Protein AF-A0A965PHU4-F1 (afdb_monomer)

Structure (mmCIF, N/CA/C/O backbone):
data_AF-A0A965PHU4-F1
#
_entry.id   AF-A0A965PHU4-F1
#
loop_
_atom_site.group_PDB
_atom_site.id
_atom_site.type_symbol
_atom_site.label_atom_id
_atom_site.label_alt_id
_atom_site.label_comp_id
_atom_site.label_asym_id
_atom_site.label_entity_id
_atom_site.label_seq_id
_atom_site.pdbx_PDB_ins_code
_atom_site.Cartn_x
_atom_site.Cartn_y
_atom_site.Cartn_z
_atom_site.occupancy
_atom_site.B_iso_or_equiv
_atom_site.auth_seq_id
_atom_site.auth_comp_id
_atom_site.auth_asym_id
_atom_site.auth_atom_id
_atom_site.pdbx_PDB_model_num
ATOM 1 N N . MET A 1 1 ? -8.582 11.609 -12.933 1.00 64.19 1 MET A N 1
ATOM 2 C CA . MET A 1 1 ? -8.690 12.205 -14.284 1.00 64.19 1 MET A CA 1
ATOM 3 C C . MET A 1 1 ? -8.159 11.151 -15.228 1.00 64.19 1 MET A C 1
ATOM 5 O O . MET A 1 1 ? -7.122 10.603 -14.900 1.00 64.19 1 MET A O 1
ATOM 9 N N . ASP A 1 2 ? -8.865 10.806 -16.299 1.00 69.69 2 ASP A N 1
ATOM 10 C CA . ASP A 1 2 ? -8.368 9.821 -17.264 1.00 69.69 2 ASP A CA 1
ATOM 11 C C . ASP A 1 2 ? -7.259 10.416 -18.156 1.00 69.69 2 ASP A C 1
ATOM 13 O O . ASP A 1 2 ? -7.024 11.629 -18.165 1.00 69.69 2 ASP A O 1
ATOM 17 N N . GLN A 1 3 ? -6.614 9.570 -18.961 1.00 67.50 3 GLN A N 1
ATOM 18 C CA . GLN A 1 3 ? -5.585 9.960 -19.938 1.00 67.50 3 GLN A CA 1
ATOM 19 C C . GLN A 1 3 ? -6.031 11.022 -20.970 1.00 67.50 3 GLN A C 1
ATOM 21 O O . GLN A 1 3 ? -5.206 11.580 -21.691 1.00 67.50 3 GLN A O 1
ATOM 26 N N . ARG A 1 4 ? -7.337 11.306 -21.075 1.00 76.56 4 ARG A N 1
ATOM 27 C CA . ARG A 1 4 ? -7.922 12.303 -21.988 1.00 76.56 4 ARG A CA 1
ATOM 28 C C . ARG A 1 4 ? -8.251 13.615 -21.268 1.00 76.56 4 ARG A C 1
ATOM 30 O O . ARG A 1 4 ? -8.728 14.550 -21.907 1.00 76.56 4 ARG A O 1
ATOM 37 N N . GLY A 1 5 ? -7.994 13.691 -19.962 1.00 76.56 5 GLY A N 1
ATOM 38 C CA . GLY A 1 5 ?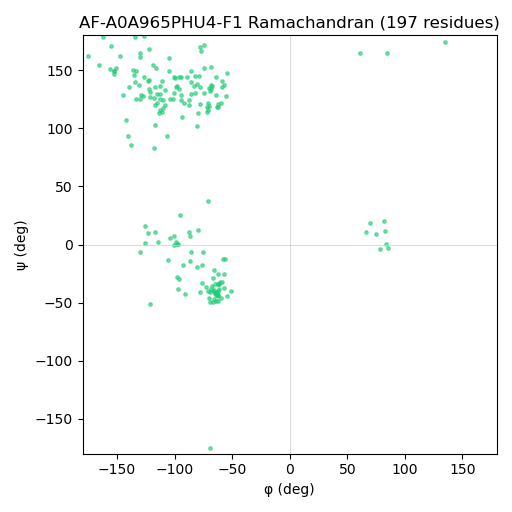 -8.275 14.855 -19.132 1.00 76.56 5 GLY A CA 1
ATOM 39 C C . GLY A 1 5 ? -9.729 14.954 -18.665 1.00 76.56 5 GLY A C 1
ATOM 40 O O . GLY A 1 5 ? -10.159 16.045 -18.295 1.00 76.56 5 GLY A O 1
ATOM 41 N N . TYR A 1 6 ? -10.496 13.860 -18.664 1.00 84.31 6 TYR A N 1
ATOM 42 C CA . TYR A 1 6 ? -11.850 13.838 -18.103 1.00 84.31 6 TYR A CA 1
ATOM 43 C C . TYR A 1 6 ? -11.857 13.345 -16.656 1.00 84.31 6 TYR A C 1
ATOM 45 O O . TYR A 1 6 ? -11.115 12.444 -16.264 1.00 84.31 6 TYR A O 1
ATOM 53 N N . ALA A 1 7 ? -12.735 13.917 -15.833 1.00 84.50 7 ALA A N 1
ATOM 54 C CA . ALA A 1 7 ? -12.977 13.399 -14.495 1.00 84.50 7 ALA A CA 1
ATOM 55 C C . ALA A 1 7 ? -13.710 12.051 -14.594 1.00 84.50 7 ALA A C 1
ATOM 57 O O . ALA A 1 7 ? -14.823 11.982 -15.114 1.00 84.50 7 ALA A O 1
ATOM 58 N N . LYS A 1 8 ? -13.084 10.988 -14.082 1.00 82.94 8 LYS A N 1
ATOM 59 C CA . LYS A 1 8 ? -13.678 9.657 -13.940 1.00 82.94 8 LYS A CA 1
ATOM 60 C C . LYS A 1 8 ? -14.030 9.454 -12.472 1.00 82.94 8 LYS A C 1
ATOM 62 O O . LYS A 1 8 ? -13.166 9.613 -11.614 1.00 82.94 8 LYS A O 1
ATOM 67 N N . PHE A 1 9 ? -15.287 9.128 -12.203 1.00 84.56 9 PHE A N 1
ATOM 68 C CA . PHE A 1 9 ? -15.753 8.750 -10.873 1.00 84.56 9 PHE A CA 1
ATOM 69 C C . PHE A 1 9 ? -15.861 7.230 -10.825 1.00 84.56 9 PHE A C 1
ATOM 71 O O . PHE A 1 9 ? -16.432 6.636 -11.738 1.00 84.56 9 PHE A O 1
ATOM 78 N N . LEU A 1 10 ? -15.293 6.622 -9.789 1.00 84.62 10 LEU A N 1
ATOM 79 C CA . LEU A 1 10 ? -15.311 5.179 -9.572 1.00 84.62 10 LEU A CA 1
ATOM 80 C C . LEU A 1 10 ? -16.155 4.872 -8.340 1.00 84.62 10 LEU A C 1
ATOM 82 O O . LEU A 1 10 ? -16.067 5.569 -7.325 1.00 84.62 10 LEU A O 1
ATOM 86 N N . SER A 1 11 ? -16.993 3.846 -8.442 1.00 87.94 11 SER A N 1
ATOM 87 C CA . SER A 1 11 ? -17.661 3.266 -7.283 1.00 87.94 11 SER A CA 1
ATOM 88 C C . SER A 1 11 ? -16.693 2.373 -6.504 1.00 87.94 11 SER A C 1
ATOM 90 O O . SER A 1 11 ? -15.647 1.974 -7.011 1.00 87.94 11 SER A O 1
ATOM 92 N N . ARG A 1 12 ? -17.062 1.998 -5.275 1.00 81.75 12 ARG A N 1
ATOM 93 C CA . ARG A 1 12 ? -16.277 1.042 -4.476 1.00 81.75 12 ARG A CA 1
ATOM 94 C C . ARG A 1 12 ? -16.090 -0.296 -5.199 1.00 81.75 12 ARG A C 1
ATOM 96 O O . ARG A 1 12 ? -15.018 -0.874 -5.116 1.00 81.75 12 ARG A O 1
ATOM 103 N N . ASN A 1 13 ? -17.109 -0.756 -5.925 1.00 83.19 13 ASN A N 1
ATOM 104 C CA . ASN A 1 13 ? -17.023 -1.989 -6.703 1.00 83.19 13 ASN A CA 1
ATOM 105 C C . ASN A 1 13 ? -16.023 -1.863 -7.858 1.00 83.19 13 ASN A C 1
ATOM 107 O O . ASN A 1 13 ? -15.274 -2.795 -8.116 1.00 83.19 13 ASN A O 1
ATOM 111 N N . ASP A 1 14 ? -15.987 -0.709 -8.530 1.00 86.06 14 ASP A N 1
ATOM 112 C CA . ASP A 1 14 ? -15.026 -0.482 -9.614 1.00 86.06 14 ASP A CA 1
ATOM 113 C C . ASP A 1 14 ? -13.581 -0.483 -9.097 1.00 86.06 14 ASP A C 1
ATOM 115 O O . ASP A 1 14 ? -12.690 -0.945 -9.801 1.00 86.06 14 ASP A O 1
ATOM 119 N N . ILE A 1 15 ? -13.360 0.013 -7.873 1.00 84.06 15 ILE A N 1
ATOM 120 C CA . ILE A 1 15 ? -12.045 0.018 -7.217 1.00 84.06 15 ILE A CA 1
ATOM 121 C C . ILE A 1 15 ? -11.622 -1.408 -6.849 1.00 84.06 15 ILE A C 1
ATOM 123 O O . ILE A 1 15 ? -10.544 -1.816 -7.255 1.00 84.06 15 ILE A O 1
ATOM 127 N N . ILE A 1 16 ? -12.488 -2.188 -6.187 1.00 81.88 16 ILE A N 1
ATOM 128 C CA . ILE A 1 16 ? -12.203 -3.595 -5.830 1.00 81.88 16 ILE A CA 1
ATOM 129 C C . ILE A 1 16 ? -11.807 -4.406 -7.074 1.00 81.88 16 ILE A C 1
ATOM 131 O O . ILE A 1 16 ? -10.845 -5.165 -7.058 1.00 81.88 16 ILE A O 1
ATOM 135 N N . VAL A 1 17 ? -12.537 -4.226 -8.179 1.00 83.25 17 VAL A N 1
ATOM 136 C CA . VAL A 1 17 ? -12.247 -4.930 -9.438 1.00 83.25 17 VAL A CA 1
ATOM 137 C C . VAL A 1 17 ? -10.918 -4.480 -10.055 1.00 83.25 17 VAL A C 1
ATOM 139 O O . VAL A 1 17 ? -10.231 -5.303 -10.654 1.00 83.25 17 VAL A O 1
ATOM 142 N N . ALA A 1 18 ? -10.560 -3.198 -9.942 1.00 85.31 18 ALA A N 1
ATOM 143 C CA . ALA A 1 18 ? -9.289 -2.685 -10.451 1.00 85.31 18 ALA A CA 1
ATOM 144 C C . ALA A 1 18 ? -8.095 -3.199 -9.629 1.00 85.31 18 ALA A C 1
ATOM 146 O O . ALA A 1 18 ? -7.137 -3.703 -10.212 1.00 85.31 18 ALA A O 1
ATOM 147 N N . GLU A 1 19 ? -8.198 -3.150 -8.297 1.00 83.12 19 GLU A N 1
ATOM 148 C CA . GLU A 1 19 ? -7.166 -3.634 -7.370 1.00 83.12 19 GLU A CA 1
ATOM 149 C C . GLU A 1 19 ? -6.927 -5.148 -7.524 1.00 83.12 19 GLU A C 1
ATOM 151 O O . GLU A 1 19 ? -5.788 -5.599 -7.453 1.00 83.12 19 GLU A O 1
ATOM 156 N N . GLY A 1 20 ? -7.971 -5.925 -7.842 1.00 80.31 20 GLY A N 1
ATOM 157 C CA . GLY A 1 20 ? -7.878 -7.360 -8.153 1.00 80.31 20 GLY A CA 1
ATOM 158 C C . GLY A 1 20 ? -7.414 -7.697 -9.581 1.00 80.31 20 GLY A C 1
ATOM 159 O O . GLY A 1 20 ? -7.580 -8.832 -10.035 1.00 80.31 20 GLY A O 1
ATOM 160 N N . GLY A 1 21 ? -6.898 -6.717 -10.330 1.00 83.56 21 GLY A N 1
ATOM 161 C CA . GLY A 1 21 ? -6.404 -6.882 -11.696 1.00 83.56 21 GLY A CA 1
ATOM 162 C C . GLY A 1 21 ? -5.110 -7.702 -11.814 1.00 83.56 21 GLY A C 1
ATOM 163 O O . GLY A 1 21 ? -4.575 -8.252 -10.855 1.00 83.56 21 GLY A O 1
ATOM 164 N N . THR A 1 22 ? -4.566 -7.796 -13.032 1.00 88.19 22 THR A N 1
ATOM 165 C CA . THR A 1 22 ? -3.274 -8.473 -13.247 1.00 88.19 22 THR A CA 1
ATOM 166 C C . THR A 1 22 ? -2.131 -7.631 -12.686 1.00 88.19 22 THR A C 1
ATOM 168 O O . THR A 1 22 ? -1.880 -6.531 -13.172 1.00 88.19 22 THR A O 1
ATOM 171 N N . VAL A 1 23 ? -1.411 -8.181 -11.707 1.00 91.69 23 VAL A N 1
ATOM 172 C CA . VAL A 1 23 ? -0.278 -7.518 -11.048 1.00 91.69 23 VAL A CA 1
ATOM 173 C C . VAL A 1 23 ? 0.865 -7.266 -12.031 1.00 91.69 23 VAL A C 1
ATOM 175 O O . VAL A 1 23 ? 1.338 -8.187 -12.705 1.00 91.69 23 VAL A O 1
ATOM 178 N N . THR A 1 24 ? 1.353 -6.024 -12.078 1.00 94.88 24 THR A N 1
ATOM 179 C CA . THR A 1 24 ? 2.581 -5.684 -12.812 1.00 94.88 24 THR A CA 1
ATOM 180 C C . THR A 1 24 ? 3.792 -5.769 -11.888 1.00 94.88 24 THR A C 1
ATOM 182 O O . THR A 1 24 ? 3.855 -5.086 -10.869 1.00 94.88 24 THR A O 1
ATOM 185 N N . LYS A 1 25 ? 4.764 -6.609 -12.253 1.00 95.62 25 LYS A N 1
ATOM 186 C CA . LYS A 1 25 ? 5.933 -6.914 -11.419 1.00 95.62 25 LYS A CA 1
ATOM 187 C C . LYS A 1 25 ? 7.140 -6.063 -11.795 1.00 95.62 25 LYS A C 1
ATOM 189 O O . LYS A 1 25 ? 7.500 -5.956 -12.972 1.00 95.62 25 LYS A O 1
ATOM 194 N N . PHE A 1 26 ? 7.794 -5.520 -10.777 1.00 96.00 26 PHE A N 1
ATOM 195 C CA . PHE A 1 26 ? 9.026 -4.753 -10.879 1.00 96.00 26 PHE A CA 1
ATOM 196 C C . PHE A 1 26 ? 10.120 -5.377 -10.015 1.00 96.00 26 PHE A C 1
ATOM 198 O O . PHE A 1 26 ? 9.858 -5.821 -8.898 1.00 96.00 26 PHE A O 1
ATOM 205 N N . SER A 1 27 ? 11.360 -5.395 -10.504 1.00 95.69 27 SER A N 1
ATOM 206 C CA . SER A 1 27 ? 12.478 -6.001 -9.775 1.00 95.69 27 SER A CA 1
ATOM 207 C C . SER A 1 27 ? 13.825 -5.375 -10.124 1.00 95.69 27 SER A C 1
ATOM 209 O O . SER A 1 27 ? 14.067 -4.984 -11.269 1.00 95.69 27 SER A O 1
ATOM 211 N N . ASP A 1 28 ? 14.724 -5.325 -9.140 1.00 94.25 28 ASP A N 1
ATOM 212 C CA . ASP A 1 28 ? 16.158 -5.087 -9.352 1.00 94.25 28 ASP A CA 1
ATOM 213 C C . ASP A 1 28 ? 16.997 -6.381 -9.351 1.00 94.25 28 ASP A C 1
ATOM 215 O O . ASP A 1 28 ? 18.219 -6.330 -9.522 1.00 94.25 28 ASP A O 1
ATOM 219 N N . VAL A 1 29 ? 16.353 -7.546 -9.203 1.00 93.88 29 VAL A N 1
ATOM 220 C CA . VAL A 1 29 ? 17.024 -8.849 -9.176 1.00 93.88 29 VAL A CA 1
ATOM 221 C C . VAL A 1 29 ? 17.544 -9.191 -10.579 1.00 93.88 29 VAL A C 1
ATOM 223 O O . VAL A 1 29 ? 16.759 -9.308 -11.527 1.00 93.88 29 VAL A O 1
ATOM 226 N N . PRO A 1 30 ? 18.858 -9.428 -10.752 1.00 88.06 30 PRO A N 1
ATOM 227 C CA . PRO A 1 30 ? 19.412 -9.762 -12.057 1.00 88.06 30 PRO A CA 1
ATOM 228 C C . PRO A 1 30 ? 18.791 -11.036 -12.648 1.00 88.06 30 PRO A C 1
ATOM 230 O O . PRO A 1 30 ? 18.897 -12.117 -12.074 1.00 88.06 30 PRO A O 1
ATOM 233 N N . GLY A 1 31 ? 18.196 -10.914 -13.837 1.00 84.94 31 GLY A N 1
ATOM 234 C CA . GLY A 1 31 ? 17.659 -12.049 -14.593 1.00 84.94 31 GLY A CA 1
ATOM 235 C C . GLY A 1 31 ? 16.260 -12.521 -14.184 1.00 84.94 31 GLY A C 1
ATOM 236 O O . GLY A 1 31 ? 15.856 -13.581 -14.655 1.00 84.94 31 GLY A O 1
ATOM 237 N N . SER A 1 32 ? 15.518 -11.767 -13.360 1.00 88.62 32 SER A N 1
ATOM 238 C CA . SER A 1 32 ? 14.153 -12.155 -12.961 1.00 88.62 32 SER A CA 1
ATOM 239 C C . SER A 1 32 ? 13.151 -12.148 -14.123 1.00 88.62 32 SER A C 1
ATOM 241 O O . SER A 1 32 ? 12.210 -12.935 -14.133 1.00 88.62 32 SER A O 1
ATOM 243 N N . GLY A 1 33 ? 13.382 -11.302 -15.132 1.00 88.62 33 GLY A N 1
ATOM 244 C CA . GLY A 1 33 ? 12.452 -11.084 -16.244 1.00 88.62 33 GLY A CA 1
ATOM 245 C C . GLY A 1 33 ? 11.365 -10.045 -15.949 1.00 88.62 33 GLY A C 1
ATOM 246 O O . GLY A 1 33 ? 10.600 -9.720 -16.856 1.00 88.62 33 GLY A O 1
ATOM 247 N N . ASP A 1 34 ? 11.330 -9.500 -14.729 1.00 93.94 34 ASP A N 1
ATOM 248 C CA . ASP A 1 34 ? 10.419 -8.423 -14.335 1.00 93.94 34 ASP A CA 1
ATOM 249 C C . ASP A 1 34 ? 10.893 -7.059 -14.852 1.00 93.94 34 ASP A C 1
ATOM 251 O O . ASP A 1 34 ? 12.012 -6.895 -15.354 1.00 93.94 34 ASP A O 1
ATOM 255 N N . ILE A 1 35 ? 10.029 -6.052 -14.718 1.00 94.62 35 ILE A N 1
ATOM 256 C CA . ILE A 1 35 ? 10.310 -4.701 -15.198 1.00 94.62 35 ILE A CA 1
ATOM 257 C C . ILE A 1 35 ? 11.325 -4.018 -14.276 1.00 94.62 35 ILE A C 1
ATOM 259 O O . ILE A 1 35 ? 11.168 -3.976 -13.058 1.00 94.62 35 ILE A O 1
ATOM 263 N N . THR A 1 36 ? 12.370 -3.438 -14.861 1.00 94.00 36 THR A N 1
ATOM 264 C CA . THR A 1 36 ? 13.373 -2.697 -14.085 1.00 94.00 36 THR A CA 1
ATOM 265 C C . THR A 1 36 ? 12.842 -1.340 -13.624 1.00 94.00 36 THR A C 1
ATOM 267 O O . THR A 1 36 ? 12.019 -0.720 -14.300 1.00 94.00 36 THR A O 1
ATOM 270 N N . TYR A 1 37 ? 13.355 -0.839 -12.500 1.00 94.12 37 TYR A N 1
ATOM 271 C CA . TYR A 1 37 ? 13.007 0.474 -11.954 1.00 94.12 37 TYR A CA 1
ATOM 272 C C . TYR A 1 37 ? 14.240 1.312 -11.607 1.00 94.12 37 TYR A C 1
ATOM 274 O O . TYR A 1 37 ? 15.361 0.809 -11.540 1.00 94.12 37 TYR A O 1
ATOM 282 N N . GLN A 1 38 ? 14.036 2.615 -11.400 1.00 93.62 38 GLN A N 1
ATOM 283 C CA . GLN A 1 38 ? 15.101 3.581 -11.111 1.00 93.62 38 GLN A CA 1
ATOM 284 C C . GLN A 1 38 ? 15.254 3.837 -9.616 1.00 93.62 38 GLN A C 1
ATOM 286 O O . GLN A 1 38 ? 16.375 4.001 -9.138 1.00 93.62 38 GLN A O 1
ATOM 291 N N . ALA A 1 39 ? 14.142 3.896 -8.887 1.00 94.38 39 ALA A N 1
ATOM 292 C CA . ALA A 1 39 ? 14.150 4.086 -7.444 1.00 94.38 39 ALA A CA 1
ATOM 293 C C . ALA A 1 39 ? 12.867 3.545 -6.817 1.00 94.38 39 ALA A C 1
ATOM 295 O O . ALA A 1 39 ? 11.808 3.568 -7.442 1.00 94.38 39 ALA A O 1
ATOM 296 N N . VAL A 1 40 ? 12.983 3.111 -5.568 1.00 95.06 40 VAL A N 1
ATOM 297 C CA . VAL A 1 40 ? 11.878 2.684 -4.710 1.00 95.06 40 VAL A CA 1
ATOM 298 C C . VAL A 1 40 ? 12.073 3.294 -3.332 1.00 95.06 40 VAL A C 1
ATOM 300 O O . VAL A 1 40 ? 13.209 3.464 -2.879 1.00 95.06 40 VAL A O 1
ATOM 303 N N . GLU A 1 41 ? 10.972 3.632 -2.679 1.00 93.19 41 GLU A N 1
ATOM 304 C CA . GLU A 1 41 ? 10.955 4.110 -1.303 1.00 93.19 41 GLU A CA 1
ATOM 305 C C . GLU A 1 41 ? 9.974 3.267 -0.500 1.00 93.19 41 GLU A C 1
ATOM 307 O O . GLU A 1 41 ? 8.811 3.123 -0.883 1.00 93.19 41 GLU A O 1
ATOM 312 N N . PHE A 1 42 ? 10.451 2.738 0.621 1.00 89.25 42 PHE A N 1
ATOM 313 C CA . PHE A 1 42 ? 9.663 1.932 1.539 1.00 89.25 42 PHE A CA 1
ATOM 314 C C . PHE A 1 42 ? 9.437 2.685 2.847 1.00 89.25 42 PHE A C 1
ATOM 316 O O . PHE A 1 42 ? 10.354 3.335 3.356 1.00 89.25 42 PHE A O 1
ATOM 323 N N . ASP A 1 43 ? 8.236 2.553 3.403 1.00 85.94 43 ASP A N 1
ATOM 324 C CA . ASP A 1 43 ? 7.949 2.914 4.785 1.00 85.94 43 ASP A CA 1
ATOM 325 C C . ASP A 1 43 ? 8.078 1.663 5.661 1.00 85.94 43 ASP A C 1
ATOM 327 O O . ASP A 1 43 ? 7.457 0.626 5.414 1.00 85.94 43 ASP A O 1
ATOM 331 N N . ILE A 1 44 ? 8.933 1.774 6.674 1.00 84.56 44 ILE A N 1
ATOM 332 C CA . ILE A 1 44 ? 9.205 0.734 7.674 1.00 84.56 44 ILE A CA 1
ATOM 333 C C . ILE A 1 44 ? 8.804 1.192 9.081 1.00 84.56 44 ILE A C 1
ATOM 335 O O . ILE A 1 44 ? 9.211 0.588 10.072 1.00 84.56 44 ILE A O 1
ATOM 339 N N . SER A 1 45 ? 8.095 2.318 9.182 1.00 85.44 45 SER A N 1
ATOM 340 C CA . SER A 1 45 ? 7.682 2.885 10.458 1.00 85.44 45 SER A CA 1
ATOM 341 C C . SER A 1 45 ? 6.374 2.274 10.962 1.00 85.44 45 SER A C 1
ATOM 343 O O . SER A 1 45 ? 5.466 1.947 10.204 1.00 85.44 45 SER A O 1
ATOM 345 N N . ASP A 1 46 ? 6.249 2.209 12.283 1.00 85.69 46 ASP A N 1
ATOM 346 C CA . ASP A 1 46 ? 5.021 1.878 13.014 1.00 85.69 46 ASP A CA 1
ATOM 347 C C . ASP A 1 46 ? 4.157 3.125 13.289 1.00 85.69 46 ASP A C 1
ATOM 349 O O . ASP A 1 46 ? 3.181 3.086 14.039 1.00 85.69 46 ASP A O 1
ATOM 353 N N . TYR A 1 47 ? 4.491 4.266 12.674 1.00 85.38 47 TYR A N 1
ATOM 354 C CA . TYR A 1 47 ? 3.916 5.567 13.018 1.00 85.38 47 TYR A CA 1
ATOM 355 C C . TYR A 1 47 ? 2.387 5.617 12.861 1.00 85.38 47 TYR A C 1
ATOM 357 O O . TYR A 1 47 ? 1.695 6.337 13.595 1.00 85.38 47 TYR A O 1
ATOM 365 N N . GLN A 1 48 ? 1.860 4.863 11.894 1.00 85.62 48 GLN A N 1
ATOM 366 C CA . GLN A 1 48 ? 0.431 4.785 11.600 1.00 85.62 48 GLN A CA 1
ATOM 367 C C . GLN A 1 48 ? -0.318 3.748 12.452 1.00 85.62 48 GLN A C 1
ATOM 369 O O . GLN A 1 48 ? -1.551 3.704 12.383 1.00 85.62 48 GLN A O 1
ATOM 374 N N . MET A 1 49 ? 0.388 2.947 13.255 1.00 91.31 49 MET A N 1
ATOM 375 C CA . MET A 1 49 ? -0.216 1.922 14.096 1.00 91.31 49 MET A CA 1
ATOM 376 C C . MET A 1 49 ? -1.036 2.546 15.224 1.00 91.31 49 MET A C 1
ATOM 378 O O . MET A 1 49 ? -0.609 3.485 15.905 1.00 91.31 49 MET A O 1
ATOM 382 N N . ILE A 1 50 ? -2.247 2.027 15.424 1.00 94.88 50 ILE A N 1
ATOM 383 C CA . ILE A 1 50 ? -3.130 2.409 16.529 1.00 94.88 50 ILE A CA 1
ATOM 384 C C . ILE A 1 50 ? -3.857 1.156 17.008 1.00 94.88 50 ILE A C 1
ATOM 386 O O . ILE A 1 50 ? -4.795 0.691 16.365 1.00 94.88 50 ILE A O 1
ATOM 390 N N . ASN A 1 51 ? -3.467 0.658 18.177 1.00 95.31 51 ASN A N 1
ATOM 391 C CA . ASN A 1 51 ? -4.079 -0.515 18.811 1.00 95.31 51 ASN A CA 1
ATOM 392 C C . ASN A 1 51 ? -4.804 -0.182 20.124 1.00 95.31 51 ASN A C 1
ATOM 394 O O . ASN A 1 51 ? -5.403 -1.047 20.762 1.00 95.31 51 ASN A O 1
ATOM 398 N N . LYS A 1 52 ? -4.825 1.103 20.499 1.00 97.00 52 LYS A N 1
ATOM 399 C CA . LYS A 1 52 ? -5.678 1.638 21.560 1.00 97.00 52 LYS A CA 1
ATOM 400 C C . LYS A 1 52 ? -6.138 3.044 21.220 1.00 97.00 52 LYS A C 1
ATOM 402 O O . LYS A 1 52 ? -5.330 3.931 20.945 1.00 97.00 52 LYS A O 1
ATOM 407 N N . VAL A 1 53 ? -7.439 3.290 21.296 1.00 97.25 53 VAL A N 1
ATOM 408 C CA . VAL A 1 53 ? -7.977 4.620 21.011 1.00 97.25 53 VAL A CA 1
ATOM 409 C C . VAL A 1 53 ? -9.073 4.998 21.987 1.00 97.25 53 VAL A C 1
ATOM 411 O O . VAL A 1 53 ? -9.965 4.204 22.281 1.00 97.25 53 VAL A O 1
ATOM 414 N N . THR A 1 54 ? -9.011 6.238 22.464 1.00 97.31 54 THR A N 1
ATOM 415 C CA . THR A 1 54 ? -10.081 6.868 23.235 1.00 97.31 54 THR A CA 1
ATOM 416 C C . THR A 1 54 ? -10.723 7.964 22.398 1.00 97.31 54 THR A C 1
ATOM 418 O O . THR A 1 54 ? -10.048 8.881 21.930 1.00 97.31 54 THR A O 1
ATOM 421 N N . VAL A 1 55 ? -12.034 7.879 22.209 1.00 96.69 55 VAL A N 1
ATOM 422 C CA . VAL A 1 55 ? -12.830 8.837 21.449 1.00 96.69 55 VAL A CA 1
ATOM 423 C C . VAL A 1 55 ? -13.819 9.523 22.394 1.00 96.69 55 VAL A C 1
ATOM 425 O O . VAL A 1 55 ? -14.644 8.861 23.019 1.00 96.69 55 VAL A O 1
ATOM 428 N N . THR A 1 56 ? -13.761 10.851 22.482 1.00 96.69 56 THR A N 1
ATOM 429 C CA . THR A 1 56 ? -14.585 11.661 23.391 1.00 96.69 56 THR A CA 1
A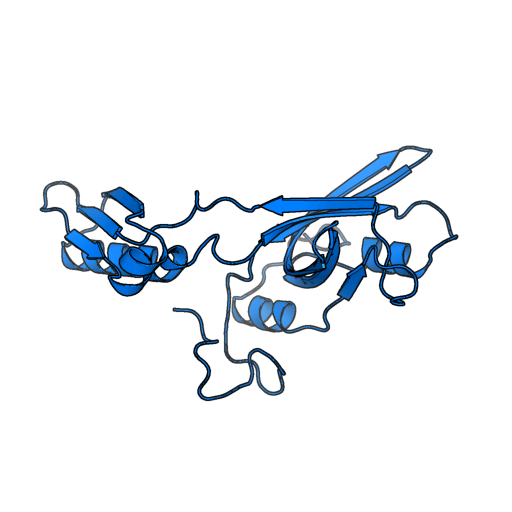TOM 430 C C . THR A 1 56 ? -15.578 12.526 22.610 1.00 96.69 56 THR A C 1
ATOM 432 O O . THR A 1 56 ? -15.155 13.410 21.853 1.00 96.69 56 THR A O 1
ATOM 435 N N . PRO A 1 57 ? -16.897 12.303 22.759 1.00 93.94 57 PRO A N 1
ATOM 436 C CA . PRO A 1 57 ? -17.905 13.218 22.240 1.00 93.94 57 PRO A CA 1
ATOM 437 C C . PRO A 1 57 ? -17.907 14.550 22.992 1.00 93.94 57 PRO A C 1
ATOM 439 O O . PRO A 1 57 ? -17.571 14.624 24.174 1.00 93.94 57 PRO A O 1
ATOM 442 N N . ASN A 1 58 ? -18.331 15.614 22.315 1.00 92.12 58 ASN A N 1
ATOM 443 C CA . ASN A 1 58 ? -18.458 16.921 22.944 1.00 92.12 58 ASN A CA 1
ATOM 444 C C . ASN A 1 58 ? -19.494 16.893 24.082 1.00 92.12 58 ASN A C 1
ATOM 446 O O . ASN A 1 58 ? -20.664 16.594 23.855 1.00 92.12 58 ASN A O 1
ATOM 450 N N . GLY A 1 59 ? -19.062 17.233 25.297 1.00 87.75 59 GLY A N 1
ATOM 451 C CA . GLY A 1 59 ? -19.927 17.284 26.478 1.00 87.75 59 GLY A CA 1
ATOM 452 C C . GLY A 1 59 ? -20.319 15.924 27.072 1.00 87.75 59 GLY A C 1
ATOM 453 O O . GLY A 1 59 ? -21.160 15.908 27.967 1.00 87.75 59 GLY A O 1
ATOM 454 N N . LEU A 1 60 ? -19.727 14.813 26.612 1.00 92.44 60 LEU A N 1
ATOM 455 C CA . LEU A 1 60 ? -19.980 13.449 27.109 1.00 92.44 60 LEU A CA 1
ATOM 456 C C . LEU A 1 60 ? -18.674 12.742 27.516 1.00 92.44 60 LEU A C 1
ATOM 458 O O . LEU A 1 60 ? -17.583 13.306 27.403 1.00 92.44 60 LEU A O 1
ATOM 462 N N . SER A 1 61 ? -18.780 11.499 27.997 1.00 93.56 61 SER A N 1
ATOM 463 C CA . SER A 1 61 ? -17.629 10.726 28.473 1.00 93.56 61 SER A CA 1
ATOM 464 C C . SER A 1 61 ? -16.875 10.053 27.326 1.00 93.56 61 SER A C 1
ATOM 466 O O . SER A 1 61 ? -17.465 9.577 26.354 1.00 93.56 61 SER A O 1
ATOM 468 N N . GLY A 1 62 ? -15.551 9.970 27.463 1.00 94.62 62 GLY A N 1
ATOM 469 C CA . GLY A 1 62 ? -14.686 9.283 26.507 1.00 94.62 62 GLY A CA 1
ATOM 470 C C . GLY A 1 62 ? -14.906 7.772 26.486 1.00 94.62 62 GLY A C 1
ATOM 471 O O . GLY A 1 62 ? -14.975 7.133 27.532 1.00 94.62 62 GLY A O 1
ATOM 472 N N . GLN A 1 63 ? -14.964 7.201 25.286 1.00 96.94 63 GLN A N 1
ATOM 473 C CA . GLN A 1 63 ? -15.109 5.768 25.046 1.00 96.94 63 GLN A CA 1
ATOM 474 C C . GLN A 1 63 ? -13.800 5.197 24.524 1.00 96.94 63 GLN A C 1
ATOM 476 O O . GLN A 1 63 ? -13.189 5.771 23.625 1.00 96.94 63 GLN A O 1
ATOM 481 N N . THR A 1 64 ? -13.355 4.078 25.091 1.00 96.94 64 THR A N 1
ATOM 482 C CA . THR A 1 64 ? -12.058 3.476 24.758 1.00 96.94 64 THR A CA 1
ATOM 483 C C . THR A 1 64 ? -12.244 2.101 24.142 1.00 96.94 64 THR A C 1
ATOM 485 O O . THR A 1 64 ? -13.010 1.290 24.657 1.00 96.94 64 THR A O 1
ATOM 488 N N . ALA A 1 65 ? -11.506 1.839 23.069 1.00 96.62 65 ALA A N 1
ATOM 489 C CA . ALA A 1 65 ? -11.312 0.510 22.511 1.00 96.62 65 ALA A CA 1
ATOM 490 C C . ALA A 1 65 ? -9.812 0.158 22.548 1.00 96.62 65 ALA A C 1
ATOM 492 O O . ALA A 1 65 ? -8.958 1.053 22.560 1.00 96.62 65 ALA A O 1
ATOM 493 N N . SER A 1 66 ? -9.494 -1.135 22.582 1.00 96.50 66 SER A N 1
ATOM 494 C CA . SER A 1 66 ? -8.128 -1.670 22.524 1.00 96.50 66 SER A CA 1
ATOM 495 C C . SER A 1 66 ? -8.125 -3.075 21.925 1.00 96.50 66 SER A C 1
ATOM 497 O O . SER A 1 66 ? -9.090 -3.809 22.140 1.00 96.50 66 SER A O 1
ATOM 499 N N . ASP A 1 67 ? -7.042 -3.447 21.249 1.00 96.19 67 ASP A N 1
ATOM 500 C CA . ASP A 1 67 ? -6.775 -4.804 20.759 1.00 96.19 67 ASP A CA 1
ATOM 501 C C . ASP A 1 67 ? -5.609 -5.400 21.564 1.00 96.19 67 ASP A C 1
ATOM 503 O O . ASP A 1 67 ? -4.513 -4.845 21.561 1.00 96.19 67 ASP A O 1
ATOM 507 N N . SER A 1 68 ? -5.864 -6.449 22.352 1.00 94.31 68 SER A N 1
ATOM 508 C CA . SER A 1 68 ? -4.862 -7.006 23.272 1.00 94.31 68 SER A CA 1
ATOM 509 C C . SER A 1 68 ? -3.756 -7.776 22.558 1.00 94.31 68 SER A C 1
ATOM 511 O O . SER A 1 68 ? -2.613 -7.679 22.977 1.00 94.31 68 SER A O 1
ATOM 513 N N . GLU A 1 69 ? -4.086 -8.489 21.482 1.00 94.69 69 GLU A N 1
ATOM 514 C CA . GLU A 1 69 ? -3.124 -9.281 20.707 1.00 94.69 69 GLU A CA 1
ATOM 515 C C . GLU A 1 69 ? -2.108 -8.363 20.018 1.00 94.69 69 GLU A C 1
ATOM 517 O O . GLU A 1 69 ? -0.908 -8.477 20.250 1.00 94.69 69 GLU A O 1
ATOM 522 N N . SER A 1 70 ? -2.590 -7.324 19.329 1.00 93.56 70 SER A N 1
ATOM 523 C CA . SER A 1 70 ? -1.729 -6.291 18.739 1.00 93.56 70 SER A CA 1
ATOM 524 C C . SER A 1 70 ? -0.884 -5.538 19.782 1.00 93.56 70 SER A C 1
ATOM 526 O O . SER A 1 70 ? 0.231 -5.108 19.490 1.00 93.56 70 SER A O 1
ATOM 528 N N . ILE A 1 71 ? -1.382 -5.344 21.010 1.00 96.06 71 ILE A N 1
ATOM 529 C CA . ILE A 1 71 ? -0.592 -4.718 22.086 1.00 96.06 71 ILE A CA 1
ATOM 530 C C . ILE A 1 71 ? 0.522 -5.647 22.571 1.00 96.06 71 ILE A C 1
ATOM 532 O O . ILE A 1 71 ? 1.616 -5.158 22.860 1.00 96.06 71 ILE A O 1
ATOM 536 N N . ASP A 1 72 ? 0.244 -6.941 22.694 1.00 96.12 72 ASP A N 1
ATOM 537 C CA . ASP A 1 72 ? 1.229 -7.922 23.142 1.00 96.12 72 ASP A CA 1
ATOM 538 C C . ASP A 1 72 ? 2.338 -8.102 22.091 1.00 96.12 72 ASP A C 1
ATOM 540 O O . ASP A 1 72 ? 3.516 -8.147 22.456 1.00 96.12 72 ASP A O 1
ATOM 544 N N . ASP A 1 73 ? 1.980 -8.091 20.804 1.00 92.94 73 ASP A N 1
ATOM 545 C CA . ASP A 1 73 ? 2.929 -8.244 19.696 1.00 92.94 73 ASP A CA 1
ATOM 546 C C . ASP A 1 73 ? 3.718 -6.961 19.390 1.00 92.94 73 ASP A C 1
ATOM 548 O O . ASP A 1 73 ? 4.926 -7.014 19.141 1.00 92.94 73 ASP A O 1
ATOM 552 N N . TYR A 1 74 ? 3.060 -5.795 19.423 1.00 92.25 74 TYR A N 1
ATOM 553 C CA . TYR A 1 74 ? 3.627 -4.542 18.901 1.00 92.25 74 TYR A CA 1
ATOM 554 C C . TYR A 1 74 ? 3.711 -3.396 19.911 1.00 92.25 74 TYR A C 1
ATOM 556 O O . TYR A 1 74 ? 4.007 -2.256 19.546 1.00 92.25 74 TYR A O 1
ATOM 564 N N . PHE A 1 75 ? 3.464 -3.672 21.191 1.00 94.12 75 PHE A N 1
ATOM 565 C CA . PHE A 1 75 ? 3.365 -2.677 22.259 1.00 94.12 75 PHE A CA 1
ATOM 566 C C . PHE A 1 75 ? 2.234 -1.654 22.056 1.00 94.12 75 PHE A C 1
ATOM 568 O O . PHE A 1 75 ? 1.639 -1.477 20.993 1.00 94.12 75 PHE A O 1
ATOM 575 N N . GLN A 1 76 ? 1.897 -0.936 23.127 1.00 95.75 76 GLN A N 1
ATOM 576 C CA . GLN A 1 76 ? 0.744 -0.038 23.125 1.00 95.75 76 GLN A CA 1
ATOM 577 C C . GLN A 1 76 ? 0.970 1.231 22.279 1.00 95.75 76 GLN A C 1
ATOM 579 O O . GLN A 1 76 ? 1.687 2.148 22.685 1.00 95.75 76 GLN A O 1
A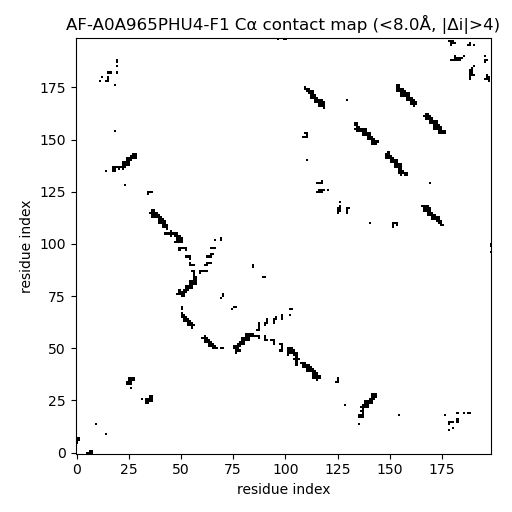TOM 584 N N . HIS A 1 77 ? 0.204 1.353 21.198 1.00 95.81 77 HIS A N 1
ATOM 585 C CA . HIS A 1 77 ? 0.104 2.513 20.318 1.00 95.81 77 HIS A CA 1
ATOM 586 C C . HIS A 1 77 ? -1.222 3.245 20.541 1.00 95.81 77 HIS A C 1
ATOM 588 O O . HIS A 1 77 ? -2.265 2.904 19.976 1.00 95.81 77 HIS A O 1
ATOM 594 N N . SER A 1 78 ? -1.183 4.260 21.413 1.00 95.75 78 SER A N 1
ATOM 595 C CA . SER A 1 78 ? -2.390 4.955 21.872 1.00 95.75 78 SER A CA 1
ATOM 596 C C . SER A 1 78 ? -2.664 6.291 21.173 1.00 95.75 78 SER A C 1
ATOM 598 O O . SER A 1 78 ? -1.751 7.081 20.893 1.00 95.75 78 SER A O 1
ATOM 600 N N . ARG A 1 79 ? -3.950 6.572 20.933 1.00 95.44 79 ARG A N 1
ATOM 601 C CA . ARG A 1 79 ? -4.443 7.864 20.428 1.00 95.44 79 ARG A CA 1
ATOM 602 C C . ARG A 1 79 ? -5.691 8.325 21.177 1.00 95.44 79 ARG A C 1
ATOM 604 O O . ARG A 1 79 ? -6.500 7.521 21.630 1.00 95.44 79 ARG A O 1
ATOM 611 N N . VAL A 1 80 ? -5.860 9.642 21.273 1.00 95.56 80 VAL A N 1
ATOM 612 C CA . VAL A 1 80 ? -7.064 10.277 21.823 1.00 95.56 80 VAL A CA 1
ATOM 613 C C . VAL A 1 80 ? -7.650 11.206 20.768 1.00 95.56 80 VAL A C 1
ATOM 615 O O . VAL A 1 80 ? -6.918 11.977 20.146 1.00 95.56 80 VAL A O 1
ATOM 618 N N . ARG A 1 81 ? -8.965 11.140 20.564 1.00 93.44 81 ARG A N 1
ATOM 619 C CA . ARG A 1 81 ? -9.696 11.971 19.604 1.00 93.44 81 ARG A CA 1
ATOM 620 C C . ARG A 1 81 ? -10.913 12.596 20.268 1.00 93.44 81 ARG A C 1
ATOM 622 O O . ARG A 1 81 ? -11.668 11.910 20.943 1.00 93.44 81 ARG A O 1
ATOM 629 N N . ASN A 1 82 ? -11.152 13.872 19.989 1.00 93.69 82 ASN A N 1
ATOM 630 C CA . ASN A 1 82 ? -12.403 14.544 20.332 1.00 93.69 82 ASN A CA 1
ATOM 631 C C . ASN A 1 82 ? -13.248 14.733 19.068 1.00 93.69 82 ASN A C 1
ATOM 633 O O . ASN A 1 82 ? -12.698 14.904 17.975 1.00 93.69 82 ASN A O 1
ATOM 637 N N . GLY A 1 83 ? -14.574 14.719 19.197 1.00 88.81 83 GLY A N 1
ATOM 638 C CA . GLY A 1 83 ? -15.451 14.892 18.043 1.00 88.81 83 GLY A CA 1
ATOM 639 C C . GLY A 1 83 ? -16.887 15.275 18.381 1.00 88.81 83 GLY A C 1
ATOM 640 O O . GLY A 1 83 ? -17.276 15.401 19.539 1.00 88.81 83 GLY A O 1
ATOM 641 N N . ILE A 1 84 ? -17.673 15.469 17.325 1.00 90.50 84 ILE A N 1
ATOM 642 C CA . ILE A 1 84 ? -19.075 15.914 17.374 1.00 90.50 84 ILE A CA 1
ATOM 643 C C . ILE A 1 84 ? -20.074 14.746 17.329 1.00 90.50 84 ILE A C 1
ATOM 645 O O . ILE A 1 84 ? -21.196 14.907 16.855 1.00 90.50 84 ILE A O 1
ATOM 649 N N . MET A 1 85 ? -19.662 13.555 17.770 1.00 91.94 85 MET A N 1
ATOM 650 C CA . MET A 1 85 ? -20.537 12.383 17.843 1.00 91.94 85 MET A CA 1
ATOM 651 C C . MET A 1 85 ? -21.738 12.673 18.751 1.00 91.94 85 MET A C 1
ATOM 653 O O . MET A 1 85 ? -21.583 13.326 19.782 1.00 91.94 85 MET A O 1
ATOM 657 N N . GLN A 1 86 ? -22.925 12.197 18.367 1.00 90.31 86 GLN A N 1
ATOM 658 C CA . GLN A 1 86 ? -24.155 12.472 19.116 1.00 90.31 86 GLN A CA 1
ATOM 659 C C . GLN A 1 86 ? -24.260 11.624 20.386 1.00 90.31 86 GLN A C 1
ATOM 661 O O . GLN A 1 86 ? -24.802 12.091 21.386 1.00 90.31 86 GLN A O 1
ATOM 666 N N . THR A 1 87 ? -23.744 10.391 20.355 1.00 93.25 87 THR A N 1
ATOM 667 C CA . THR A 1 87 ? -23.826 9.455 21.481 1.00 93.25 87 THR A CA 1
ATOM 668 C C . THR A 1 87 ? -22.470 8.846 21.839 1.00 93.25 87 THR A C 1
ATOM 670 O O . THR A 1 87 ? -21.533 8.820 21.037 1.00 93.25 87 THR A O 1
ATOM 673 N N . GLU A 1 88 ? -22.373 8.297 23.051 1.00 93.75 88 GLU A N 1
ATOM 674 C CA . GLU A 1 88 ? -21.229 7.476 23.466 1.00 93.75 88 GLU A CA 1
ATOM 675 C C . GLU A 1 88 ? -21.113 6.205 22.602 1.00 93.75 88 GLU A C 1
ATOM 677 O O . GLU A 1 88 ? -20.011 5.797 22.247 1.00 93.75 88 GLU A O 1
ATOM 682 N N . SER A 1 89 ? -22.231 5.624 22.150 1.00 94.38 89 SER A N 1
ATOM 683 C CA . SER A 1 89 ? -22.198 4.470 21.240 1.00 94.38 89 SER A CA 1
ATOM 684 C C . SER A 1 89 ? -21.531 4.804 19.903 1.00 94.38 89 SER A C 1
ATOM 686 O O . SER A 1 89 ? -20.754 4.001 19.389 1.00 94.38 89 SER A O 1
ATOM 688 N N . ASP A 1 90 ? -21.791 5.989 19.348 1.00 93.06 90 ASP A N 1
ATOM 689 C CA . ASP A 1 90 ? -21.158 6.433 18.100 1.00 93.06 90 ASP A CA 1
ATOM 690 C C . ASP A 1 90 ? -19.647 6.622 18.278 1.00 93.06 90 ASP A C 1
ATOM 692 O O . ASP A 1 90 ? -18.859 6.248 17.407 1.00 93.06 90 ASP A O 1
ATOM 696 N N . ALA A 1 91 ? -19.228 7.158 19.429 1.00 94.75 91 ALA A N 1
ATOM 697 C CA . ALA A 1 91 ? -17.814 7.284 19.771 1.00 94.75 91 ALA A CA 1
ATOM 698 C C . ALA A 1 91 ? -17.132 5.920 19.926 1.00 94.75 91 ALA A C 1
ATOM 700 O O . ALA A 1 91 ? -16.024 5.735 19.422 1.00 94.75 91 ALA A O 1
ATOM 701 N N . LEU A 1 92 ? -17.799 4.951 20.559 1.00 93.81 92 LEU A N 1
ATOM 702 C CA . LEU A 1 92 ? -17.279 3.591 20.686 1.00 93.81 92 LEU A CA 1
ATOM 703 C C . LEU A 1 92 ? -17.168 2.890 19.323 1.00 93.81 92 LEU A C 1
ATOM 705 O O . LEU A 1 92 ? -16.163 2.234 19.054 1.00 93.81 92 LEU A O 1
ATOM 709 N N . ASN A 1 93 ? -18.159 3.048 18.444 1.00 92.06 93 ASN A N 1
ATOM 710 C CA . ASN A 1 93 ? -18.109 2.489 17.090 1.00 92.06 93 ASN A CA 1
ATOM 711 C C . ASN A 1 93 ? -16.964 3.099 16.276 1.00 92.06 93 ASN A C 1
ATOM 713 O O . ASN A 1 93 ? -16.214 2.377 15.620 1.00 92.06 93 ASN A O 1
ATOM 717 N N . GLN A 1 94 ? -16.764 4.414 16.382 1.00 91.62 94 GLN A N 1
ATOM 718 C CA . GLN A 1 94 ? -15.625 5.075 15.754 1.00 91.62 94 GLN A CA 1
ATOM 719 C C . GLN A 1 94 ? -14.285 4.584 16.325 1.00 91.62 94 GLN A C 1
ATOM 721 O O . GLN A 1 94 ? -13.347 4.373 15.559 1.00 91.62 94 GLN A O 1
ATOM 726 N N . ALA A 1 95 ? -14.188 4.375 17.642 1.00 93.38 95 ALA A N 1
ATOM 727 C CA . ALA A 1 95 ? -12.993 3.823 18.278 1.00 93.38 95 ALA A CA 1
ATOM 728 C C . ALA A 1 95 ? -12.651 2.426 17.728 1.00 93.38 95 ALA A C 1
ATOM 730 O O . ALA A 1 95 ? -11.509 2.169 17.351 1.00 93.38 95 ALA A O 1
ATOM 731 N N . LYS A 1 96 ? -13.654 1.549 17.601 1.00 90.31 96 LYS A N 1
ATOM 732 C CA . LYS A 1 96 ? -13.486 0.209 17.019 1.00 90.31 96 LYS A CA 1
ATOM 733 C C . LYS A 1 96 ? -13.048 0.258 15.555 1.00 90.31 96 LYS A C 1
ATOM 735 O O . LYS A 1 96 ? -12.123 -0.454 15.192 1.00 90.31 96 LYS A O 1
ATOM 740 N N . MET A 1 97 ? -13.647 1.134 14.746 1.00 87.12 97 MET A N 1
ATOM 741 C CA . MET A 1 97 ? -13.284 1.301 13.331 1.00 87.12 97 MET A CA 1
ATOM 742 C C . MET A 1 97 ? -11.824 1.754 13.151 1.00 87.12 97 MET A C 1
ATOM 744 O O . MET A 1 97 ? -11.130 1.312 12.237 1.00 87.12 97 MET A O 1
ATOM 748 N N . ILE A 1 98 ? -11.335 2.634 14.031 1.00 89.25 98 ILE A N 1
ATOM 749 C CA . ILE A 1 98 ? -9.936 3.081 13.997 1.00 89.25 98 ILE A CA 1
ATOM 750 C C . ILE A 1 98 ? -8.994 1.917 14.309 1.00 89.25 98 ILE A C 1
ATOM 752 O O . ILE A 1 98 ? -8.030 1.730 13.582 1.00 89.25 98 ILE A O 1
ATOM 756 N N . ILE A 1 99 ? -9.274 1.130 15.351 1.00 90.75 99 ILE A N 1
ATOM 757 C CA . ILE A 1 99 ? -8.427 -0.018 15.709 1.00 90.75 99 ILE A CA 1
ATOM 758 C C . ILE A 1 99 ? -8.437 -1.059 14.601 1.00 90.75 99 ILE A C 1
ATOM 760 O O . ILE A 1 99 ? -7.377 -1.458 14.143 1.00 90.75 99 ILE A O 1
ATOM 764 N N . ALA A 1 100 ? -9.619 -1.426 14.115 1.00 85.06 100 ALA A N 1
ATOM 765 C CA . ALA A 1 100 ? -9.783 -2.372 13.020 1.00 85.06 100 ALA A CA 1
ATOM 766 C C . ALA A 1 100 ? -8.931 -2.029 11.785 1.00 85.06 100 ALA A C 1
ATOM 768 O O . ALA A 1 100 ? -8.340 -2.912 11.182 1.00 85.06 100 ALA A O 1
ATOM 769 N N . SER A 1 101 ? -8.825 -0.743 11.440 1.00 83.44 101 SER A N 1
ATOM 770 C CA . SER A 1 101 ? -8.057 -0.288 10.272 1.00 83.44 101 SER A CA 1
ATOM 771 C C . SER A 1 101 ? -6.567 -0.039 10.537 1.00 83.44 101 SER A C 1
ATOM 773 O O . SER A 1 101 ? -5.807 0.148 9.587 1.00 83.44 101 SER A O 1
ATOM 775 N N . ARG A 1 102 ? -6.137 0.033 11.805 1.00 88.38 102 ARG A N 1
ATOM 776 C CA . ARG A 1 102 ? -4.800 0.530 12.184 1.00 88.38 102 ARG A CA 1
ATOM 777 C C . ARG A 1 102 ? -4.012 -0.376 13.132 1.00 88.38 102 ARG A C 1
ATOM 779 O O . ARG A 1 102 ? -2.850 -0.068 13.382 1.00 88.38 102 ARG A O 1
ATOM 786 N N . LYS A 1 103 ? -4.592 -1.455 13.665 1.00 86.81 103 LYS A N 1
ATOM 787 C CA . LYS A 1 103 ? -3.948 -2.311 14.680 1.00 86.81 103 LYS A CA 1
ATOM 788 C C . LYS A 1 103 ? -2.708 -3.066 14.189 1.00 86.81 103 LYS A C 1
ATOM 790 O O . LYS A 1 103 ? -1.874 -3.423 15.007 1.00 86.81 103 LYS A O 1
ATOM 795 N N . GLU A 1 104 ? -2.578 -3.258 12.881 1.00 85.75 104 GLU A N 1
ATOM 796 C CA . GLU A 1 104 ? -1.463 -3.976 12.238 1.00 85.75 104 GLU A CA 1
ATOM 797 C C . GLU A 1 104 ? -0.782 -3.117 11.154 1.00 85.75 104 GLU A C 1
ATOM 799 O O . GLU A 1 104 ? -0.046 -3.600 10.293 1.00 85.75 104 GLU A O 1
ATOM 804 N N . GLN A 1 105 ? -1.028 -1.804 11.166 1.00 83.38 105 GLN A N 1
ATOM 805 C CA . GLN A 1 105 ? -0.383 -0.894 10.222 1.00 83.38 105 GLN A CA 1
ATOM 806 C C . GLN A 1 105 ? 1.110 -0.767 10.527 1.00 83.38 105 GLN A C 1
ATOM 808 O O . GLN A 1 105 ? 1.488 -0.546 11.672 1.00 83.38 105 GLN A O 1
ATOM 813 N N . GLY A 1 106 ? 1.947 -0.881 9.495 1.00 76.56 106 GLY A N 1
ATOM 814 C CA . GLY A 1 106 ? 3.409 -0.873 9.629 1.00 76.56 106 GLY A CA 1
ATOM 815 C C . GLY A 1 106 ? 4.041 -2.226 9.987 1.00 76.56 106 GLY A C 1
ATOM 816 O O . GLY A 1 106 ? 5.261 -2.301 10.091 1.00 76.56 106 GLY A O 1
ATOM 817 N N . VAL A 1 107 ? 3.253 -3.301 10.141 1.00 78.44 107 VAL A N 1
ATOM 818 C CA . VAL A 1 107 ? 3.784 -4.664 10.365 1.00 78.44 107 VAL A CA 1
ATOM 819 C C . VAL A 1 107 ? 4.476 -5.205 9.111 1.00 78.44 107 VAL A C 1
ATOM 821 O O . VAL A 1 107 ? 5.544 -5.809 9.196 1.00 78.44 107 VAL A O 1
ATOM 824 N N . ASN A 1 108 ? 3.890 -4.949 7.940 1.00 76.94 108 ASN A N 1
ATOM 825 C CA . ASN A 1 108 ? 4.482 -5.284 6.647 1.00 76.94 108 ASN A CA 1
ATOM 826 C C . ASN A 1 108 ? 5.205 -4.071 6.062 1.00 76.94 108 ASN A C 1
ATOM 828 O O . ASN A 1 108 ? 4.726 -2.944 6.186 1.00 76.94 108 ASN A O 1
ATOM 832 N N . ILE A 1 109 ? 6.326 -4.313 5.376 1.00 82.88 109 ILE A N 1
ATOM 833 C CA . ILE A 1 109 ? 7.061 -3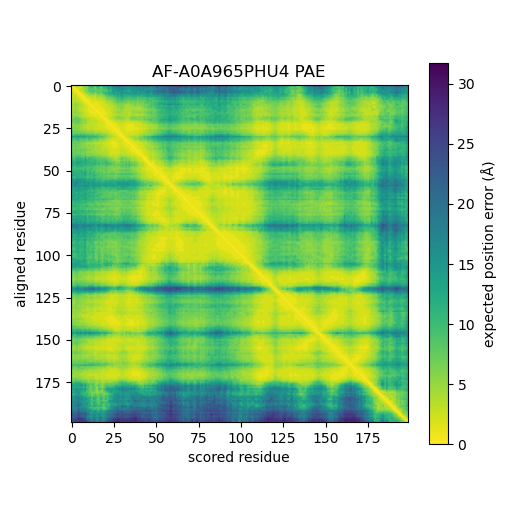.274 4.646 1.00 82.88 109 ILE A CA 1
ATOM 834 C C . ILE A 1 109 ? 6.151 -2.724 3.548 1.00 82.88 109 ILE A C 1
ATOM 836 O O . ILE A 1 109 ? 5.741 -3.467 2.654 1.00 82.88 109 ILE A O 1
ATOM 840 N N . GLN A 1 110 ? 5.833 -1.432 3.624 1.00 84.06 110 GLN A N 1
ATOM 841 C CA . GLN A 1 110 ? 4.934 -0.783 2.676 1.00 84.06 110 GLN A CA 1
ATOM 842 C C . GLN A 1 110 ? 5.734 -0.035 1.621 1.00 84.06 110 GLN A C 1
ATOM 844 O O . GLN A 1 110 ? 6.677 0.693 1.930 1.00 84.06 110 GLN A O 1
ATOM 849 N N . LEU A 1 111 ? 5.336 -0.182 0.364 1.00 90.75 111 LEU A N 1
ATOM 850 C CA . LEU A 1 111 ? 5.876 0.615 -0.724 1.00 90.75 111 LEU A CA 1
ATOM 851 C C . LEU A 1 111 ? 5.221 2.000 -0.684 1.00 90.75 111 LEU A C 1
ATOM 853 O O . LEU A 1 111 ? 4.004 2.111 -0.805 1.00 90.75 111 LEU A O 1
ATOM 857 N N . ASN A 1 112 ? 6.025 3.051 -0.536 1.00 91.94 112 ASN A N 1
ATOM 858 C CA . ASN A 1 112 ? 5.558 4.436 -0.584 1.00 91.94 112 ASN A CA 1
ATOM 859 C C . ASN A 1 112 ? 5.637 4.994 -2.007 1.00 91.94 112 ASN A C 1
ATOM 861 O O . ASN A 1 112 ? 4.723 5.674 -2.479 1.00 91.94 112 ASN A O 1
ATOM 865 N N . SER A 1 113 ? 6.732 4.708 -2.717 1.00 95.00 113 SER A N 1
ATOM 866 C CA . SER A 1 113 ? 6.865 5.132 -4.107 1.00 95.00 113 SER A CA 1
ATOM 867 C C . SER A 1 113 ? 7.738 4.217 -4.958 1.00 95.00 113 SER A C 1
ATOM 869 O O . SER A 1 113 ? 8.675 3.582 -4.475 1.00 95.00 113 SER A O 1
ATOM 871 N N . LEU A 1 114 ? 7.429 4.196 -6.254 1.00 96.50 114 LEU A N 1
ATOM 872 C CA . LEU A 1 114 ? 8.188 3.534 -7.309 1.00 96.50 114 LEU A CA 1
ATOM 873 C C . LEU A 1 114 ? 8.432 4.545 -8.430 1.00 96.50 114 LEU A C 1
ATOM 875 O O . LEU A 1 114 ? 7.495 5.171 -8.920 1.00 96.50 114 LEU A O 1
ATOM 879 N N . THR A 1 115 ? 9.681 4.701 -8.861 1.00 96.56 115 THR A N 1
ATOM 880 C CA . THR A 1 115 ? 10.043 5.560 -9.993 1.00 96.56 115 THR A CA 1
ATOM 881 C C . THR A 1 115 ? 10.600 4.736 -11.138 1.00 96.56 115 THR A C 1
ATOM 883 O O . THR A 1 115 ? 11.543 3.960 -10.958 1.00 96.56 115 THR A O 1
ATOM 886 N N . VAL A 1 116 ? 10.054 4.970 -12.328 1.00 94.94 116 VAL A N 1
ATOM 887 C CA . VAL A 1 116 ? 10.477 4.352 -13.582 1.00 94.94 116 VAL A CA 1
ATOM 888 C C . VAL A 1 116 ? 10.792 5.391 -14.652 1.00 94.94 116 VAL A C 1
ATOM 890 O O . VAL A 1 116 ? 10.138 6.426 -14.768 1.00 94.94 116 VAL A O 1
ATOM 893 N N . ASP A 1 117 ? 11.803 5.090 -15.458 1.00 92.81 117 ASP A N 1
ATOM 894 C CA . ASP A 1 117 ? 12.252 5.904 -16.578 1.00 92.81 117 ASP A CA 1
ATOM 895 C C . ASP A 1 117 ? 11.580 5.450 -17.874 1.00 92.81 117 ASP A C 1
ATOM 897 O O . ASP A 1 117 ? 11.887 4.388 -18.423 1.00 92.81 117 ASP A O 1
ATOM 901 N N . ALA A 1 118 ? 10.685 6.283 -18.387 1.00 90.75 118 ALA A N 1
ATOM 902 C CA . ALA A 1 118 ? 10.039 6.109 -19.680 1.00 90.75 118 ALA A CA 1
ATOM 903 C C . ALA A 1 118 ? 10.868 6.698 -20.841 1.00 90.75 118 ALA A C 1
ATOM 905 O O . ALA A 1 118 ? 10.383 6.782 -21.973 1.00 90.75 118 ALA A O 1
ATOM 906 N N . TYR A 1 119 ? 12.104 7.144 -20.589 1.00 87.94 119 TYR A N 1
ATOM 907 C CA . TYR A 1 119 ? 12.982 7.698 -21.611 1.00 87.94 119 TYR A CA 1
ATOM 908 C C . TYR A 1 119 ? 13.787 6.614 -22.346 1.00 87.94 119 TYR A C 1
ATOM 910 O O . TYR A 1 119 ? 14.501 5.803 -21.756 1.00 87.94 119 TYR A O 1
ATOM 918 N N . GLY A 1 120 ? 13.745 6.663 -23.679 1.00 73.88 120 GLY A N 1
ATOM 919 C CA . GLY A 1 120 ? 14.534 5.793 -24.555 1.00 73.88 120 GLY A CA 1
ATOM 920 C C . GLY A 1 120 ? 13.906 4.419 -24.822 1.00 73.88 120 GLY A C 1
ATOM 921 O O . GLY A 1 120 ? 12.978 3.985 -24.157 1.00 73.88 120 GLY A O 1
ATOM 922 N N . SER A 1 121 ? 14.409 3.726 -25.846 1.00 69.25 121 SER A N 1
ATOM 923 C CA . SER A 1 121 ? 13.820 2.484 -26.379 1.00 69.25 121 SER A CA 1
ATOM 924 C C . SER A 1 121 ? 14.510 1.198 -25.909 1.00 69.25 121 SER A C 1
ATOM 926 O O . SER A 1 121 ? 14.229 0.126 -26.437 1.00 69.25 121 SER A O 1
ATOM 928 N N . ASN A 1 122 ? 15.455 1.296 -24.972 1.00 75.62 122 ASN A N 1
ATOM 929 C CA . ASN A 1 122 ? 16.295 0.163 -24.568 1.00 75.62 122 ASN A CA 1
ATOM 930 C C . ASN A 1 122 ? 15.561 -0.835 -23.656 1.00 75.62 122 ASN A C 1
ATOM 932 O O . ASN A 1 122 ? 16.011 -1.968 -23.530 1.00 75.62 122 ASN A O 1
ATOM 936 N N . ASP A 1 123 ? 14.447 -0.422 -23.045 1.00 79.31 123 ASP A N 1
ATOM 937 C CA . ASP A 1 123 ? 13.580 -1.272 -22.225 1.00 79.31 123 ASP A CA 1
ATOM 938 C C . ASP A 1 123 ? 12.102 -0.972 -22.551 1.00 79.31 123 ASP A C 1
ATOM 940 O O . ASP A 1 123 ? 11.479 -0.112 -21.922 1.00 79.31 123 ASP A O 1
ATOM 944 N N . PRO A 1 124 ? 11.539 -1.620 -23.590 1.00 88.69 124 PRO A N 1
ATOM 945 C CA . PRO A 1 124 ? 10.164 -1.373 -24.014 1.00 88.69 124 PRO A CA 1
ATOM 946 C C . PRO A 1 124 ? 9.128 -1.702 -22.935 1.00 88.69 124 PRO A C 1
ATOM 948 O O . PRO A 1 124 ? 8.118 -1.008 -22.849 1.00 88.69 124 PRO A O 1
ATOM 951 N N . SER A 1 125 ? 9.372 -2.717 -22.101 1.00 91.19 125 SER A N 1
ATOM 952 C CA . SER A 1 125 ? 8.449 -3.119 -21.033 1.00 91.19 125 SER A CA 1
ATOM 953 C C . SER A 1 125 ? 8.296 -2.015 -19.992 1.00 91.19 125 SER A C 1
ATOM 955 O O . SER A 1 125 ? 7.175 -1.699 -19.594 1.00 91.19 125 SER A O 1
ATOM 957 N N . ARG A 1 126 ? 9.404 -1.359 -19.622 1.00 91.19 126 ARG A N 1
ATOM 958 C CA . ARG A 1 126 ? 9.380 -0.212 -18.705 1.00 91.19 126 ARG A CA 1
ATOM 959 C C . ARG A 1 126 ? 8.598 0.970 -19.269 1.00 91.19 126 ARG A C 1
ATOM 961 O O . ARG A 1 126 ? 7.793 1.561 -18.556 1.00 91.19 126 ARG A O 1
ATOM 968 N N . VAL A 1 127 ? 8.787 1.282 -20.552 1.00 91.44 127 VAL A N 1
ATOM 969 C CA . VAL A 1 127 ? 8.039 2.359 -21.226 1.00 91.44 127 VAL A CA 1
ATOM 970 C C . VAL A 1 127 ? 6.545 2.039 -21.277 1.00 91.44 127 VAL A C 1
ATOM 972 O O . VAL A 1 127 ? 5.725 2.906 -20.996 1.00 91.44 127 VAL A O 1
ATOM 975 N N . ILE A 1 128 ? 6.184 0.795 -21.603 1.00 91.94 128 ILE A N 1
ATOM 976 C CA . ILE A 1 128 ? 4.785 0.354 -21.647 1.00 91.94 128 ILE A CA 1
ATOM 977 C C . ILE A 1 128 ? 4.143 0.473 -20.262 1.00 91.94 128 ILE A C 1
ATOM 979 O O . ILE A 1 128 ? 3.073 1.064 -20.151 1.00 91.94 128 ILE A O 1
ATOM 983 N N . ALA A 1 129 ? 4.797 -0.024 -19.209 1.00 92.19 129 ALA A N 1
ATOM 984 C CA . ALA A 1 129 ? 4.270 0.071 -17.849 1.00 92.19 129 ALA A CA 1
ATOM 985 C C . ALA A 1 129 ? 4.120 1.527 -17.388 1.00 92.19 129 ALA A C 1
ATOM 987 O O . ALA A 1 129 ? 3.073 1.904 -16.876 1.00 92.19 129 ALA A O 1
ATOM 988 N N . ALA A 1 130 ? 5.119 2.373 -17.646 1.00 91.00 130 ALA A N 1
ATOM 989 C CA . ALA A 1 130 ? 5.090 3.783 -17.265 1.00 91.00 130 ALA A CA 1
ATOM 990 C C . ALA A 1 130 ? 3.959 4.594 -17.933 1.00 91.00 130 ALA A C 1
ATOM 992 O O . ALA A 1 130 ? 3.544 5.624 -17.398 1.00 91.00 130 ALA A O 1
ATOM 993 N N . LEU A 1 131 ? 3.480 4.156 -19.103 1.00 89.50 131 LEU A N 1
ATOM 994 C CA . LEU A 1 131 ? 2.409 4.822 -19.852 1.00 89.50 131 LEU A CA 1
ATOM 995 C C . LEU A 1 131 ? 1.025 4.198 -19.640 1.00 89.50 131 LEU A C 1
ATOM 997 O O . LEU A 1 131 ? 0.034 4.906 -19.796 1.00 89.50 131 LEU A O 1
ATOM 1001 N N . ASN A 1 132 ? 0.956 2.898 -19.343 1.00 90.81 132 ASN A N 1
ATOM 1002 C CA . ASN A 1 132 ? -0.311 2.175 -19.233 1.00 90.81 132 ASN A CA 1
ATOM 1003 C C . ASN A 1 132 ? -0.827 2.051 -17.801 1.00 90.81 132 ASN A C 1
ATOM 1005 O O . ASN A 1 132 ? -2.040 1.949 -17.643 1.00 90.81 132 ASN A O 1
ATOM 1009 N N . LEU A 1 133 ? 0.061 2.021 -16.802 1.00 92.12 133 LEU A N 1
ATOM 1010 C CA . LEU A 1 133 ? -0.355 1.933 -15.406 1.00 92.12 133 LEU A CA 1
ATOM 1011 C C . LEU A 1 133 ? -1.044 3.228 -14.968 1.00 92.12 133 LEU A C 1
ATOM 1013 O O . LEU A 1 133 ? -0.567 4.325 -15.274 1.00 92.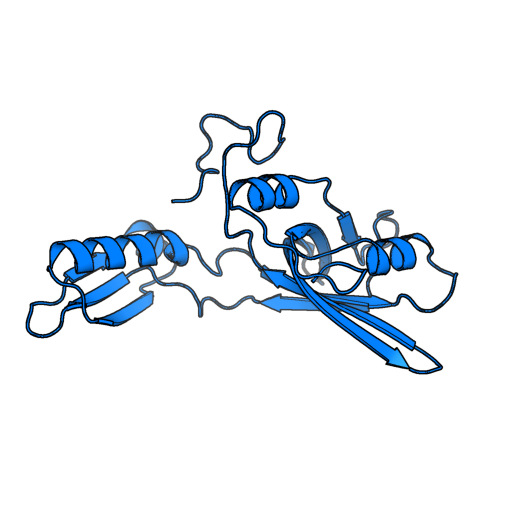12 133 LEU A O 1
ATOM 1017 N N . ASP A 1 134 ? -2.136 3.089 -14.225 1.00 89.50 134 ASP A N 1
ATOM 1018 C CA . ASP A 1 134 ? -2.947 4.178 -13.682 1.00 89.50 134 ASP A CA 1
ATOM 1019 C C . ASP A 1 134 ? -3.292 3.916 -12.200 1.00 89.50 134 ASP A C 1
ATOM 1021 O O . ASP A 1 134 ? -2.893 2.923 -11.589 1.00 89.50 134 ASP A O 1
ATOM 1025 N N . ILE A 1 135 ? -4.006 4.856 -11.586 1.00 89.06 135 ILE A N 1
ATOM 1026 C CA . ILE A 1 135 ? -4.491 4.753 -10.209 1.00 89.06 135 ILE A CA 1
ATOM 1027 C C . ILE A 1 135 ? -5.353 3.490 -10.070 1.00 89.06 135 ILE A C 1
ATOM 1029 O O . ILE A 1 135 ? -6.232 3.249 -10.897 1.00 89.06 135 ILE A O 1
ATOM 1033 N N . PHE A 1 136 ? -5.152 2.766 -8.969 1.00 89.44 136 PHE A N 1
ATOM 1034 C CA . PHE A 1 136 ? -5.756 1.477 -8.611 1.00 89.44 136 PHE A CA 1
ATOM 1035 C C . PHE A 1 136 ? -5.165 0.241 -9.285 1.00 89.44 136 PHE A C 1
ATOM 1037 O O . PHE A 1 136 ? -5.546 -0.864 -8.906 1.00 89.44 136 PHE A O 1
ATOM 1044 N N . ASP A 1 137 ? -4.208 0.386 -10.203 1.00 91.12 137 ASP A N 1
ATOM 1045 C CA . ASP A 1 137 ? -3.542 -0.791 -10.753 1.00 91.12 137 ASP A CA 1
ATOM 1046 C C . ASP A 1 137 ? -2.640 -1.452 -9.691 1.00 91.12 137 ASP A C 1
ATOM 1048 O O . ASP A 1 137 ? -1.889 -0.751 -8.990 1.00 91.12 137 ASP A O 1
ATOM 1052 N N . PRO A 1 138 ? -2.690 -2.792 -9.566 1.00 92.00 138 PRO A N 1
ATOM 1053 C CA . PRO A 1 138 ? -1.868 -3.525 -8.621 1.00 92.00 138 PRO A CA 1
ATOM 1054 C C . PRO A 1 138 ? -0.448 -3.730 -9.156 1.00 92.00 138 PRO A C 1
ATOM 1056 O O . PRO A 1 138 ? -0.224 -4.076 -10.324 1.00 92.00 138 PRO A O 1
ATOM 1059 N N . ILE A 1 139 ? 0.528 -3.562 -8.269 1.00 93.94 139 ILE A N 1
ATOM 1060 C CA . ILE A 1 139 ? 1.948 -3.746 -8.558 1.00 93.94 139 ILE A CA 1
ATOM 1061 C C . ILE A 1 139 ? 2.622 -4.582 -7.472 1.00 93.94 139 ILE A C 1
ATOM 1063 O O . ILE A 1 139 ? 2.263 -4.513 -6.301 1.00 93.94 139 ILE A O 1
ATOM 1067 N N . GLU A 1 140 ? 3.647 -5.326 -7.866 1.00 93.94 140 GLU A N 1
ATOM 1068 C CA . GLU A 1 140 ? 4.547 -6.034 -6.954 1.00 93.94 140 GLU A CA 1
ATOM 1069 C C . GLU A 1 140 ? 5.958 -5.517 -7.210 1.00 93.94 140 GLU A C 1
ATOM 1071 O O . GLU A 1 140 ? 6.399 -5.424 -8.360 1.00 93.94 140 GLU A O 1
ATOM 1076 N N . VAL A 1 141 ? 6.672 -5.162 -6.147 1.00 94.81 141 VAL A N 1
ATOM 1077 C CA . VAL A 1 141 ? 8.038 -4.648 -6.234 1.00 94.81 141 VAL A CA 1
ATOM 1078 C C . VAL A 1 141 ? 8.966 -5.536 -5.427 1.00 94.81 141 VAL A C 1
ATOM 1080 O O . VAL A 1 141 ? 8.758 -5.753 -4.235 1.00 94.81 141 VAL A O 1
ATOM 1083 N N . THR A 1 142 ? 10.026 -6.004 -6.080 1.00 95.06 142 THR A N 1
ATOM 1084 C CA . THR A 1 142 ? 11.121 -6.734 -5.446 1.00 95.06 142 THR A CA 1
ATOM 1085 C C . THR A 1 142 ? 12.376 -5.868 -5.383 1.00 95.06 142 THR A C 1
ATOM 1087 O O . THR A 1 142 ? 12.911 -5.488 -6.424 1.00 95.06 142 THR A O 1
ATOM 1090 N N . GLN A 1 143 ? 12.875 -5.612 -4.172 1.00 93.62 143 GLN A N 1
ATOM 1091 C CA . GLN A 1 143 ? 14.169 -4.971 -3.938 1.00 93.62 143 GLN A CA 1
ATOM 1092 C C . GLN A 1 143 ? 15.160 -5.949 -3.306 1.00 93.62 143 GLN A C 1
ATOM 1094 O O . GLN A 1 143 ? 14.895 -6.559 -2.269 1.00 93.62 143 GLN A O 1
ATOM 1099 N N . THR A 1 144 ? 16.348 -6.044 -3.891 1.00 93.19 144 THR A N 1
ATOM 1100 C CA . THR A 1 144 ? 17.461 -6.831 -3.364 1.00 93.19 144 THR A CA 1
ATOM 1101 C C . THR A 1 144 ? 18.153 -6.058 -2.241 1.00 93.19 144 THR A C 1
ATOM 1103 O O . THR A 1 144 ? 18.804 -5.039 -2.480 1.00 93.19 144 THR A O 1
ATOM 1106 N N . LEU A 1 145 ? 18.071 -6.556 -1.004 1.00 87.56 145 LEU A N 1
ATOM 1107 C CA . LEU A 1 145 ? 18.839 -6.042 0.134 1.00 87.56 145 LEU A CA 1
ATOM 1108 C C . LEU A 1 145 ? 19.991 -6.997 0.492 1.00 87.56 145 LEU A C 1
ATOM 1110 O O . LEU A 1 145 ? 19.945 -8.186 0.168 1.00 87.56 145 LEU A O 1
ATOM 1114 N N . PRO A 1 146 ? 21.023 -6.534 1.227 1.00 87.25 146 PRO A N 1
ATOM 1115 C CA . PRO A 1 146 ? 22.135 -7.394 1.649 1.00 87.25 146 PRO A CA 1
ATOM 1116 C C . PRO A 1 146 ? 21.718 -8.633 2.459 1.00 87.25 146 PRO A C 1
ATOM 1118 O O . PRO A 1 146 ? 22.450 -9.618 2.486 1.00 87.25 146 PRO A O 1
ATOM 1121 N N . ALA A 1 147 ? 20.565 -8.574 3.134 1.00 86.69 147 ALA A N 1
ATOM 1122 C CA . ALA A 1 147 ? 20.028 -9.648 3.969 1.00 86.69 147 ALA A CA 1
ATOM 1123 C C . ALA A 1 147 ? 18.992 -10.537 3.250 1.00 86.69 147 ALA A C 1
ATOM 1125 O O . ALA A 1 147 ? 18.473 -11.470 3.861 1.00 86.69 147 ALA A O 1
ATOM 1126 N N . GLY A 1 148 ? 18.693 -10.263 1.978 1.00 86.31 148 GLY A N 1
ATOM 1127 C CA . GLY A 1 148 ? 17.666 -10.957 1.205 1.00 86.31 148 GLY A CA 1
ATOM 1128 C C . GLY A 1 148 ? 16.784 -9.993 0.418 1.00 86.31 148 GLY A C 1
ATOM 1129 O O . GLY A 1 148 ? 16.904 -8.776 0.539 1.00 86.31 148 GLY A O 1
ATOM 1130 N N . ASN A 1 149 ? 15.897 -10.547 -0.399 1.00 89.75 149 ASN A N 1
ATOM 1131 C CA . ASN A 1 149 ? 14.973 -9.746 -1.191 1.00 89.75 149 ASN A CA 1
ATOM 1132 C C . ASN A 1 149 ? 13.763 -9.355 -0.342 1.00 89.75 149 ASN A C 1
ATOM 1134 O O . ASN A 1 149 ? 13.198 -10.194 0.359 1.00 89.75 149 ASN A O 1
ATOM 1138 N N . VAL A 1 150 ? 13.356 -8.096 -0.444 1.00 89.19 150 VAL A N 1
ATOM 1139 C CA . VAL A 1 150 ? 12.055 -7.619 0.024 1.00 89.19 150 VAL A CA 1
ATOM 1140 C C . VAL A 1 150 ? 11.109 -7.661 -1.160 1.00 89.19 150 VAL A C 1
ATOM 1142 O O . VAL A 1 150 ? 11.445 -7.138 -2.220 1.00 89.19 150 VAL A O 1
ATOM 1145 N N . VAL A 1 151 ? 9.954 -8.293 -0.978 1.00 91.12 151 VAL A N 1
ATOM 1146 C CA . VAL A 1 151 ? 8.867 -8.327 -1.958 1.00 91.12 151 VAL A CA 1
ATOM 1147 C C . VAL A 1 151 ? 7.669 -7.646 -1.316 1.00 91.12 151 VAL A C 1
ATOM 1149 O O . VAL A 1 151 ? 7.284 -8.011 -0.205 1.00 91.12 151 VAL A O 1
ATOM 1152 N N . THR A 1 152 ? 7.113 -6.651 -1.998 1.00 90.12 152 THR A N 1
ATOM 1153 C CA . THR A 1 152 ? 5.970 -5.884 -1.503 1.00 90.12 152 THR A CA 1
ATOM 1154 C C . THR A 1 152 ? 4.928 -5.733 -2.597 1.00 90.12 152 THR A C 1
ATOM 1156 O O . THR A 1 152 ? 5.217 -5.181 -3.660 1.00 90.12 152 THR A O 1
ATOM 1159 N N . ASP A 1 153 ? 3.706 -6.149 -2.283 1.00 89.31 153 ASP A N 1
ATOM 1160 C CA . ASP A 1 153 ? 2.515 -5.864 -3.075 1.00 89.31 153 ASP A CA 1
ATOM 1161 C C . ASP A 1 153 ? 1.930 -4.507 -2.684 1.00 89.31 153 ASP A C 1
ATOM 1163 O O . ASP A 1 153 ? 1.908 -4.117 -1.510 1.00 89.31 153 ASP A O 1
ATOM 1167 N N . SER A 1 154 ? 1.468 -3.753 -3.675 1.00 90.62 154 SER A N 1
ATOM 1168 C CA . SER A 1 154 ? 0.886 -2.435 -3.463 1.00 90.62 154 SER A CA 1
ATOM 1169 C C . SER A 1 154 ? -0.067 -2.046 -4.586 1.00 90.62 154 SER A C 1
ATOM 1171 O O . SER A 1 154 ? -0.146 -2.697 -5.626 1.00 90.62 154 SER A O 1
ATOM 1173 N N . VAL A 1 155 ? -0.783 -0.947 -4.375 1.00 91.56 155 VAL A N 1
ATOM 1174 C CA . VAL A 1 155 ? -1.682 -0.349 -5.357 1.00 91.56 155 VAL A CA 1
ATOM 1175 C C . VAL A 1 155 ? -1.246 1.088 -5.617 1.00 91.56 155 VAL A C 1
ATOM 1177 O O . VAL A 1 155 ? -0.852 1.822 -4.704 1.00 91.56 155 VAL A O 1
ATOM 1180 N N . ILE A 1 156 ? -1.328 1.516 -6.875 1.00 92.56 156 ILE A N 1
ATOM 1181 C CA . ILE A 1 156 ? -1.001 2.889 -7.261 1.00 92.56 156 ILE A CA 1
ATOM 1182 C C . ILE A 1 156 ? -2.084 3.840 -6.736 1.00 92.56 156 ILE A C 1
ATOM 1184 O O . ILE A 1 156 ? -3.234 3.813 -7.168 1.00 92.56 156 ILE A O 1
ATOM 1188 N N . ALA A 1 157 ? -1.705 4.738 -5.832 1.00 91.25 157 ALA A N 1
ATOM 1189 C CA . ALA A 1 157 ? -2.578 5.776 -5.281 1.00 91.25 157 ALA A CA 1
ATOM 1190 C C . ALA A 1 157 ? -2.489 7.104 -6.054 1.00 91.25 157 ALA A C 1
ATOM 1192 O O . ALA A 1 157 ? -3.354 7.973 -5.928 1.00 91.25 157 ALA A O 1
ATOM 1193 N N . GLY A 1 158 ? -1.436 7.284 -6.851 1.00 90.94 158 GLY A N 1
ATOM 1194 C CA . GLY A 1 158 ? -1.200 8.517 -7.590 1.00 90.94 158 GLY A CA 1
ATOM 1195 C C . GLY A 1 158 ? 0.007 8.429 -8.513 1.00 90.94 158 GLY A C 1
ATOM 1196 O O . GLY A 1 158 ? 0.854 7.548 -8.378 1.00 90.94 158 GLY A O 1
ATOM 1197 N N . LEU A 1 159 ? 0.068 9.356 -9.467 1.00 91.69 159 LEU A N 1
ATOM 1198 C CA . LEU A 1 159 ? 1.089 9.397 -10.507 1.00 91.69 159 LEU A CA 1
ATOM 1199 C C . LEU A 1 159 ? 1.632 10.812 -10.660 1.00 91.69 159 LEU A C 1
ATOM 1201 O O . LEU A 1 159 ? 0.880 11.789 -10.650 1.00 91.69 159 LEU A O 1
ATOM 1205 N N . THR A 1 160 ? 2.942 10.916 -10.853 1.00 93.31 160 THR A N 1
ATOM 1206 C CA . THR A 1 160 ? 3.618 12.168 -11.193 1.00 93.31 160 THR A CA 1
ATOM 1207 C C . THR A 1 160 ? 4.526 11.956 -12.393 1.00 93.31 160 THR A C 1
ATOM 1209 O O . THR A 1 160 ? 5.412 11.105 -12.370 1.00 93.31 160 THR A O 1
ATOM 1212 N N . TYR A 1 161 ? 4.338 12.777 -13.427 1.00 92.50 161 TYR A N 1
ATOM 1213 C CA . TYR A 1 161 ? 5.187 12.793 -14.614 1.00 92.50 161 TYR A CA 1
ATOM 1214 C C . TYR A 1 161 ? 6.172 13.961 -14.554 1.00 92.50 161 TYR A C 1
ATOM 1216 O O . TYR A 1 161 ? 5.772 15.122 -14.443 1.00 92.50 161 TYR A O 1
ATOM 1224 N N . GLN A 1 162 ? 7.463 13.663 -14.679 1.00 94.25 162 GLN A N 1
ATOM 1225 C CA . GLN A 1 162 ? 8.531 14.654 -14.773 1.00 94.25 162 GLN A CA 1
ATOM 1226 C C . GLN A 1 162 ? 9.235 14.532 -16.120 1.00 94.25 162 GLN A C 1
ATOM 1228 O O . GLN A 1 162 ? 10.055 13.639 -16.349 1.00 94.25 162 GLN A O 1
ATOM 1233 N N . ILE A 1 163 ? 8.910 15.460 -17.020 1.00 92.94 163 ILE A N 1
ATOM 1234 C CA . ILE A 1 163 ? 9.396 15.453 -18.398 1.00 92.94 163 ILE A CA 1
ATOM 1235 C C . ILE A 1 163 ? 10.333 16.637 -18.611 1.00 92.94 163 ILE A C 1
ATOM 1237 O O . ILE A 1 163 ? 9.967 17.794 -18.404 1.00 92.94 163 ILE A O 1
ATOM 1241 N N . THR A 1 164 ? 11.544 16.341 -19.070 1.00 92.31 164 THR A N 1
ATOM 1242 C CA . THR A 1 164 ? 12.496 17.326 -19.588 1.00 92.31 164 THR A CA 1
ATOM 1243 C C . THR A 1 164 ? 12.870 16.945 -21.022 1.00 92.31 164 THR A C 1
ATOM 1245 O O . THR A 1 164 ? 12.613 15.818 -21.443 1.00 92.31 164 THR A O 1
ATOM 1248 N N . PRO A 1 165 ? 13.544 17.815 -21.795 1.00 91.31 165 PRO A N 1
ATOM 1249 C CA . PRO A 1 165 ? 14.020 17.439 -23.128 1.00 91.31 165 PRO A CA 1
ATOM 1250 C C . PRO A 1 165 ? 14.958 16.218 -23.162 1.00 91.31 165 PRO A C 1
ATOM 1252 O O . PRO A 1 165 ? 15.262 15.728 -24.245 1.00 91.31 165 PRO A O 1
ATOM 1255 N N . LYS A 1 166 ? 15.465 15.766 -22.007 1.00 89.81 166 LYS A N 1
ATOM 1256 C CA . LYS A 1 166 ? 16.431 14.664 -21.889 1.00 89.81 166 LYS A CA 1
ATOM 1257 C C . LYS A 1 166 ? 15.990 13.548 -20.936 1.00 89.81 166 LYS A C 1
ATOM 1259 O O . LYS A 1 166 ? 16.776 12.635 -20.712 1.00 89.81 166 LYS A O 1
ATOM 1264 N N . SER A 1 167 ? 14.803 13.635 -20.336 1.00 90.50 167 SER A N 1
ATOM 1265 C CA . SER A 1 167 ? 14.340 12.655 -19.349 1.00 90.50 167 SER A CA 1
ATOM 1266 C C . SER A 1 167 ? 12.823 12.572 -19.311 1.00 90.50 167 SER A C 1
ATOM 1268 O O . SER A 1 167 ? 12.134 13.575 -19.505 1.00 90.50 167 SER A O 1
ATOM 1270 N N . PHE A 1 168 ? 12.313 11.393 -18.983 1.00 92.69 168 PHE A N 1
ATOM 1271 C CA . PHE A 1 168 ? 10.903 11.175 -18.713 1.00 92.69 168 PHE A CA 1
ATOM 1272 C C . PHE A 1 168 ? 10.779 10.209 -17.537 1.00 92.69 168 PHE A C 1
ATOM 1274 O O . PHE A 1 168 ? 10.782 9.000 -17.717 1.00 92.69 168 PHE A O 1
ATOM 1281 N N . MET A 1 169 ? 10.663 10.762 -16.331 1.00 94.44 169 MET A N 1
ATOM 1282 C CA . MET A 1 169 ? 10.474 9.974 -15.115 1.00 94.44 169 MET A CA 1
ATOM 1283 C C . MET A 1 169 ? 8.996 9.927 -14.746 1.00 94.44 169 MET A C 1
ATOM 1285 O O . MET A 1 169 ? 8.303 10.950 -14.787 1.00 94.44 169 MET A O 1
ATOM 1289 N N . VAL A 1 170 ? 8.534 8.740 -14.379 1.00 95.19 170 VAL A N 1
ATOM 1290 C CA . VAL A 1 170 ? 7.191 8.485 -13.863 1.00 95.19 170 VAL A CA 1
ATOM 1291 C C . VAL A 1 170 ? 7.337 7.971 -12.445 1.00 95.19 170 VAL A C 1
ATOM 1293 O O . VAL A 1 170 ? 7.986 6.951 -12.225 1.00 95.19 170 VAL A O 1
ATOM 1296 N N . THR A 1 171 ? 6.758 8.685 -11.487 1.00 96.12 171 THR A N 1
ATOM 1297 C CA . THR A 1 171 ? 6.738 8.274 -10.082 1.00 96.12 171 THR A CA 1
ATOM 1298 C C . THR A 1 171 ? 5.319 7.892 -9.697 1.00 96.12 171 THR A C 1
ATOM 1300 O O . THR A 1 171 ? 4.416 8.733 -9.720 1.00 96.12 171 THR A O 1
ATOM 1303 N N . PHE A 1 172 ? 5.143 6.630 -9.329 1.00 95.81 172 PHE A N 1
ATOM 1304 C CA . PHE A 1 172 ? 3.933 6.097 -8.728 1.00 95.81 172 PHE A CA 1
ATOM 1305 C C . PHE A 1 172 ? 4.019 6.280 -7.215 1.00 95.81 172 PHE A C 1
ATOM 1307 O O . PHE A 1 172 ? 4.937 5.762 -6.578 1.00 95.81 172 PHE A O 1
ATOM 1314 N N . SER A 1 173 ? 3.079 7.022 -6.633 1.00 95.12 173 SER A N 1
ATOM 1315 C CA . SER A 1 173 ? 2.846 6.983 -5.188 1.00 95.12 173 SER A CA 1
ATOM 1316 C C . SER A 1 173 ? 1.962 5.787 -4.886 1.00 95.12 173 SER A C 1
ATOM 1318 O O . SER A 1 173 ? 0.923 5.619 -5.531 1.00 95.12 173 SER A O 1
ATOM 1320 N N . CYS A 1 174 ? 2.366 4.980 -3.921 1.00 92.06 174 CYS A N 1
ATOM 1321 C CA . CYS A 1 174 ? 1.773 3.684 -3.646 1.00 92.06 174 CYS A CA 1
ATOM 1322 C C . CYS A 1 174 ? 1.138 3.687 -2.254 1.00 92.06 174 CYS A C 1
ATOM 1324 O O . CYS A 1 174 ? 1.528 4.458 -1.374 1.00 92.06 174 CYS A O 1
ATOM 1326 N N . ALA A 1 175 ? 0.109 2.870 -2.081 1.00 86.19 175 ALA A N 1
ATOM 1327 C CA . ALA A 1 175 ? -0.551 2.675 -0.803 1.00 86.19 175 ALA A CA 1
ATOM 1328 C C . ALA A 1 175 ? -1.069 1.242 -0.710 1.00 86.19 175 ALA A C 1
ATOM 1330 O O . ALA A 1 175 ? -1.225 0.546 -1.716 1.00 86.19 175 ALA A O 1
ATOM 1331 N N . GLN A 1 176 ? -1.361 0.801 0.509 1.00 77.38 176 GLN A N 1
ATOM 1332 C CA . GLN A 1 176 ? -2.120 -0.429 0.677 1.00 77.38 176 GLN A CA 1
ATOM 1333 C C . GLN A 1 176 ? -3.533 -0.264 0.088 1.00 77.38 176 GLN A C 1
ATOM 1335 O O . GLN A 1 176 ? -4.116 0.822 0.218 1.00 77.38 176 GLN A O 1
ATOM 1340 N N . PRO A 1 177 ? -4.092 -1.324 -0.525 1.00 69.25 177 PRO A N 1
ATOM 1341 C CA . PRO A 1 177 ? -5.480 -1.326 -0.969 1.00 69.25 177 PRO A CA 1
ATOM 1342 C C . PRO A 1 177 ? -6.392 -1.005 0.217 1.00 69.25 177 PRO A C 1
ATOM 1344 O O . PRO A 1 177 ? -6.277 -1.589 1.296 1.00 69.25 177 PRO A O 1
ATOM 1347 N N . PHE A 1 178 ? -7.273 -0.023 0.044 1.00 65.06 178 PHE A N 1
ATOM 1348 C CA . PHE A 1 178 ? -8.172 0.438 1.113 1.00 65.06 178 PHE A CA 1
ATOM 1349 C C . PHE A 1 178 ? -9.613 -0.030 0.908 1.00 65.06 178 PHE A C 1
ATOM 1351 O O . PHE A 1 178 ? -10.442 0.108 1.812 1.00 65.06 178 PHE A O 1
ATOM 1358 N N . ALA A 1 179 ? -9.939 -0.533 -0.282 1.00 62.47 179 ALA A N 1
ATOM 1359 C CA . ALA A 1 179 ? -11.254 -1.040 -0.622 1.00 62.47 179 ALA A CA 1
ATOM 1360 C C . ALA A 1 179 ? -11.135 -2.521 -0.963 1.00 62.47 179 ALA A C 1
ATOM 1362 O O . ALA A 1 179 ? -11.106 -2.895 -2.123 1.00 62.47 179 ALA A O 1
ATOM 1363 N N . VAL A 1 180 ? -11.136 -3.363 0.066 1.00 61.69 180 VAL A N 1
ATOM 1364 C CA . VAL A 1 180 ? -11.129 -4.816 -0.121 1.00 61.69 180 VAL A CA 1
ATOM 1365 C C .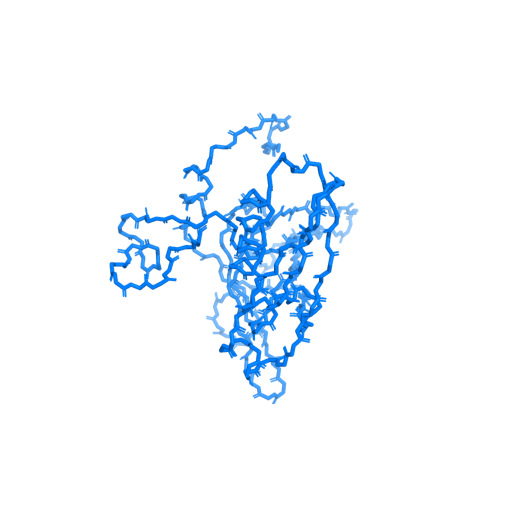 VAL A 1 180 ? -12.565 -5.331 -0.219 1.00 61.69 180 VAL A C 1
ATOM 1367 O O . VAL A 1 180 ? -13.482 -4.799 0.426 1.00 61.69 180 VAL A O 1
ATOM 1370 N N . GLY A 1 181 ? -12.787 -6.336 -1.060 1.00 62.94 181 GLY A N 1
ATOM 1371 C CA . GLY A 1 181 ? -14.083 -6.978 -1.230 1.00 62.94 181 GLY A CA 1
ATOM 1372 C C . GLY A 1 181 ? -13.961 -8.290 -1.988 1.00 62.94 181 GLY A C 1
ATOM 1373 O O . GLY A 1 181 ? -13.030 -8.478 -2.759 1.00 62.94 181 GLY A O 1
ATOM 1374 N N . PHE A 1 182 ? -14.917 -9.191 -1.768 1.00 65.44 182 PHE A N 1
ATOM 1375 C CA . PHE A 1 182 ? -14.892 -10.519 -2.372 1.00 65.44 182 PHE A CA 1
ATOM 1376 C C . PHE A 1 182 ? -14.981 -10.428 -3.900 1.00 65.44 182 PHE A C 1
ATOM 1378 O O . PHE A 1 182 ? -15.997 -9.965 -4.434 1.00 65.44 182 PHE A O 1
ATOM 1385 N N . LEU A 1 183 ? -13.946 -10.902 -4.595 1.00 67.69 183 LEU A N 1
ATOM 1386 C CA . LEU A 1 183 ? -13.889 -10.939 -6.054 1.00 67.69 183 LEU A CA 1
ATOM 1387 C C . LEU A 1 183 ? -13.892 -12.390 -6.532 1.00 67.69 183 LEU A C 1
ATOM 1389 O O . LEU A 1 183 ? -12.939 -13.137 -6.321 1.00 67.69 183 LEU A O 1
ATOM 1393 N N . LEU A 1 184 ? -14.974 -12.791 -7.202 1.00 67.69 184 LEU A N 1
ATOM 1394 C CA . LEU A 1 184 ? -15.091 -14.136 -7.762 1.00 67.69 184 LEU A CA 1
ATOM 1395 C C . LEU A 1 184 ? -13.945 -14.398 -8.758 1.00 67.69 184 LEU A C 1
ATOM 1397 O O . LEU A 1 184 ? -13.644 -13.538 -9.582 1.00 67.69 184 LEU A O 1
ATOM 1401 N N . ASP A 1 185 ? -13.334 -15.582 -8.672 1.00 67.06 185 ASP A N 1
ATOM 1402 C CA . ASP A 1 185 ? -12.184 -16.022 -9.481 1.00 67.06 185 ASP A CA 1
ATOM 1403 C C . ASP A 1 185 ? -10.860 -15.253 -9.246 1.00 67.06 185 ASP A C 1
ATOM 1405 O O . ASP A 1 185 ? -9.896 -15.460 -9.986 1.00 67.06 185 ASP A O 1
ATOM 1409 N N . SER A 1 186 ? -10.763 -14.419 -8.199 1.00 67.00 186 SER A N 1
ATOM 1410 C CA . SER A 1 186 ? -9.480 -13.860 -7.742 1.00 67.00 186 SER A CA 1
ATOM 1411 C C . SER A 1 186 ? -8.691 -14.889 -6.930 1.00 67.00 186 SER A C 1
ATOM 1413 O O . SER A 1 186 ? -9.235 -15.558 -6.050 1.00 67.00 186 SER A O 1
ATOM 1415 N N . THR A 1 187 ? -7.385 -15.000 -7.191 1.00 64.69 187 THR A N 1
ATOM 1416 C CA . THR A 1 187 ? -6.476 -15.864 -6.417 1.00 64.69 187 THR A CA 1
ATOM 1417 C C . THR A 1 187 ? -6.122 -15.293 -5.044 1.00 64.69 187 THR A C 1
ATOM 1419 O O . THR A 1 187 ? -5.442 -15.976 -4.287 1.00 64.69 187 THR A O 1
ATOM 1422 N N . VAL A 1 188 ? -6.546 -14.059 -4.746 1.00 62.69 188 VAL A N 1
ATOM 1423 C CA . VAL A 1 188 ? -6.282 -13.351 -3.481 1.00 62.69 188 VAL A CA 1
ATOM 1424 C C . VAL A 1 188 ? -7.598 -12.973 -2.787 1.00 62.69 188 VAL A C 1
ATOM 1426 O O . VAL A 1 188 ? -7.825 -13.343 -1.642 1.00 62.69 188 VAL A O 1
ATOM 1429 N N . ASP A 1 189 ? -8.526 -12.331 -3.501 1.00 60.91 189 ASP A N 1
ATOM 1430 C CA . ASP A 1 189 ? -9.781 -11.803 -2.927 1.00 60.91 189 ASP A CA 1
ATOM 1431 C C . ASP A 1 189 ? -11.000 -12.727 -3.129 1.00 60.91 189 ASP A C 1
ATOM 1433 O O . AS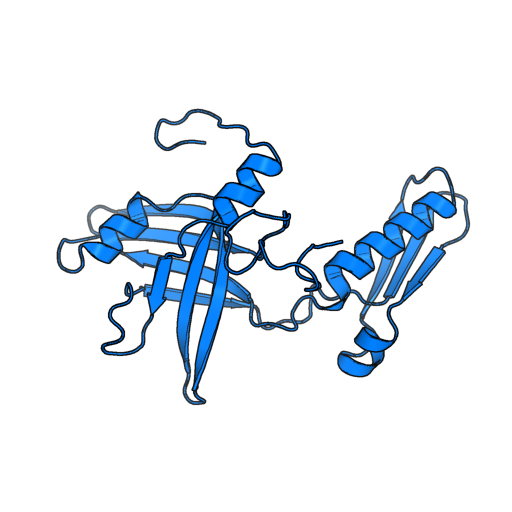P A 1 189 ? -12.125 -12.386 -2.761 1.00 60.91 189 ASP A O 1
ATOM 1437 N N . GLY A 1 190 ? -10.804 -13.885 -3.768 1.00 58.16 190 GLY A N 1
ATOM 1438 C CA . GLY A 1 190 ? -11.856 -14.856 -4.101 1.00 58.16 190 GLY A CA 1
ATOM 1439 C C . GLY A 1 190 ? -11.883 -16.089 -3.199 1.00 58.16 190 GLY A C 1
ATOM 1440 O O . GLY A 1 190 ? -12.645 -17.024 -3.462 1.00 58.16 190 GLY A O 1
ATOM 1441 N N . ILE A 1 191 ? -11.049 -16.114 -2.156 1.00 68.81 191 ILE A N 1
ATOM 1442 C CA . ILE A 1 191 ? -10.910 -17.247 -1.240 1.00 68.81 191 ILE A CA 1
ATOM 1443 C C . ILE A 1 191 ? -11.946 -17.118 -0.119 1.00 68.81 191 ILE A C 1
ATOM 1445 O O . ILE A 1 191 ? -12.032 -16.105 0.570 1.00 68.81 191 ILE A O 1
ATOM 1449 N N . LEU A 1 192 ? -12.768 -18.156 0.045 1.00 63.22 192 LEU A N 1
ATOM 1450 C CA . LEU A 1 192 ? -13.662 -18.285 1.195 1.00 63.22 192 LEU A CA 1
ATOM 1451 C C . LEU A 1 192 ? -12.857 -18.787 2.400 1.00 63.22 192 LEU A C 1
ATOM 1453 O O . LEU A 1 192 ? -11.964 -19.612 2.232 1.00 63.22 192 LEU A O 1
ATOM 1457 N N . ASP A 1 193 ? -13.213 -18.325 3.597 1.00 58.97 193 ASP A N 1
ATOM 1458 C CA . ASP A 1 193 ? -12.584 -18.696 4.875 1.00 58.97 193 ASP A CA 1
ATOM 1459 C C . ASP A 1 193 ? -11.146 -18.168 5.096 1.00 58.97 193 ASP A C 1
ATOM 1461 O O . ASP A 1 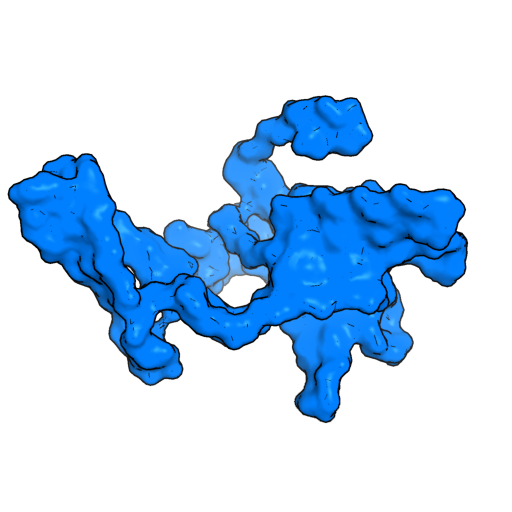193 ? -10.451 -18.639 5.996 1.00 58.97 193 ASP A O 1
ATOM 1465 N N . GLU A 1 194 ? -10.720 -17.149 4.340 1.00 57.06 194 GLU A N 1
ATOM 1466 C CA . GLU A 1 194 ? -9.613 -16.263 4.731 1.00 57.06 194 GLU A CA 1
ATOM 1467 C C . GLU A 1 194 ? -10.147 -14.940 5.306 1.00 57.06 194 GLU A C 1
ATOM 1469 O O . GLU A 1 194 ? -11.119 -14.379 4.793 1.00 57.06 194 GLU A O 1
ATOM 1474 N N . ASP A 1 195 ? -9.457 -14.386 6.312 1.00 52.75 195 ASP A N 1
ATOM 1475 C CA . ASP A 1 195 ? -9.655 -13.015 6.830 1.00 52.75 195 ASP A CA 1
ATOM 1476 C C . ASP A 1 195 ? -9.150 -11.946 5.825 1.00 52.75 195 ASP A C 1
ATOM 1478 O O . ASP A 1 195 ? -8.580 -10.920 6.187 1.00 52.75 195 ASP A O 1
ATOM 1482 N N . SER A 1 196 ? -9.343 -12.196 4.528 1.00 53.66 196 SER A N 1
ATOM 1483 C CA . SER A 1 196 ? -8.977 -11.309 3.419 1.00 53.66 196 SER A CA 1
ATOM 1484 C C . SER A 1 196 ? -10.022 -10.199 3.213 1.00 53.66 196 SER A C 1
ATOM 1486 O O . SER A 1 196 ? -9.737 -9.136 2.668 1.00 53.66 196 SER A O 1
ATOM 1488 N N . LEU A 1 197 ? -11.246 -10.369 3.726 1.00 53.03 197 LEU A N 1
ATOM 1489 C CA . LEU A 1 197 ? -12.278 -9.332 3.670 1.00 53.03 197 LEU A CA 1
ATOM 1490 C C . LEU A 1 197 ? -12.059 -8.301 4.785 1.00 53.03 197 LEU A C 1
ATOM 1492 O O . LEU A 1 197 ? -12.405 -8.537 5.941 1.00 53.03 197 LEU A O 1
ATOM 1496 N N . ALA A 1 198 ? -11.496 -7.145 4.428 1.00 48.81 198 ALA A N 1
ATOM 1497 C CA . ALA A 1 198 ? -11.290 -6.038 5.360 1.00 48.81 198 ALA A CA 1
ATOM 1498 C C . ALA A 1 198 ? -12.586 -5.595 6.083 1.00 48.81 198 ALA A C 1
ATOM 1500 O O . ALA A 1 198 ? -13.684 -5.636 5.522 1.00 48.81 198 ALA A O 1
ATOM 1501 N N . TYR A 1 199 ? -12.387 -5.139 7.326 1.00 44.97 199 TYR A N 1
ATOM 1502 C CA . TYR A 1 199 ? -13.357 -4.676 8.335 1.00 44.97 199 TYR A CA 1
ATOM 1503 C C . TYR A 1 199 ? -14.439 -3.677 7.881 1.00 44.97 199 TYR A C 1
ATOM 1505 O O . TYR A 1 199 ? -14.142 -2.750 7.088 1.00 44.97 199 TYR A O 1
#

Nearest PDB structures (foldseek):
  3d37-assembly1_A  TM=6.207E-01  e=1.714E-05  Neisseria meningitidis MC58
  8v3w-assembly1_b  TM=5.287E-01  e=6.646E-05  Clostridioides difficile
  8vjh-assembly1_A  TM=5.078E-01  e=3.728E-04  Chivirus chi
  2gmq-assembly1_B-2  TM=4.819E-01  e=9.883E-01  Enterococcus faecalis
  5vx6-assembly2_B  TM=4.880E-01  e=1.830E+00  Bacillus subtilis subsp. subtilis str. 168

Solvent-accessible surface area (backbone atoms only — not comparable to full-atom values): 11304 Å² total; per-residue (Å²): 99,48,102,86,74,45,85,69,87,75,54,72,68,55,46,28,57,37,47,66,43,82,66,49,52,32,29,70,53,88,85,72,82,51,33,62,65,76,48,73,41,72,46,76,54,57,84,70,31,26,24,27,30,36,20,25,26,70,98,54,66,67,24,73,39,70,41,66,66,42,27,74,76,67,48,87,31,73,50,78,46,78,45,87,44,92,42,59,67,54,22,38,51,52,20,45,55,48,30,71,74,13,42,66,37,44,75,59,70,37,50,44,33,43,29,35,60,47,56,72,81,91,49,60,65,35,32,49,48,62,71,68,64,53,72,37,40,22,34,33,42,37,45,74,46,101,91,48,71,48,75,33,76,36,21,26,72,38,78,46,81,48,77,54,103,87,42,31,40,32,36,35,34,34,34,76,80,85,59,61,51,83,34,86,91,34,96,71,46,39,58,82,96,53,93,64,63,63,132

pLDDT: mean 86.52, std 11.08, range [44.97, 97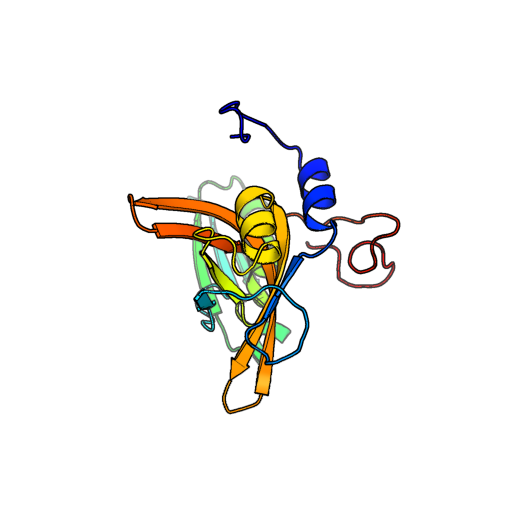.31]

Sequence (199 aa):
MDQRGYAKFLSRNDIIVAEGGTVTKFSDVPGSGDITYQAVEFDISDYQMINKVTVTPNGLSGQTASDSESIDDYFQHSRVRNGIMQTESDALNQAKMIIASRKEQGVNIQLNSLTVDAYGSNDPSRVIAALNLDIFDPIEVTQTLPAGNVVTDSVIAGLTYQITPKSFMVTFSCAQPFAVGFLLDSTVDGILDEDSLAY

Radius of gyration: 20.21 Å; Cα contacts (8 Å, |Δi|>4): 383; chains: 1; bounding box: 46×36×55 Å

Secondary structure (DSSP, 8-state):
--TTS------HHHHHHHHTSPPEEEE-STT--SBP-SEEEEE---TT--SEEEEEETTS--EEEE-HHHHHHH---EEEEEE--SSHHHHHHHHHHHHHHHTTTTSSPEEEEEEEE--SSS-HHHHHHHHH--TT-EEEEEEEETTEEEEEEEEEEEEEEEEETTEEEEEEEEE--S-----TT-TTTS-TTSTTS--

Foldseek 3Di:
DDPVPDDDDDDLVRLQVQLLDDAQEEEPDPPPPGHYFDDWDKDQDLLQAAQKEWEAEVPGDIDIDGDVVLCVVPNHDYDYYYDNDPDNVSRNVVNVVSNLVHSCPSVAIFTFKTKAWLPDDPGVSRVCCLPPDDFSHKYWYWYQDPVGIRIDIWTFHDWDWDDDPHTTMIMTGTDHRPRQAADPPRPQRPDPPDPRHGD

Mean predicted aligned error: 8.01 Å